Protein AF-A0A6L8GJ84-F1 (afdb_monomer)

Foldseek 3Di:
DPPPPVVVVVVVVCVVVPPPQPWDWDDDPLATAIEGQADEADDERRAEYHYEHQHAYYQAAHLHEYEYEHQAAAHCHAHNYEYDYEHQEHHANHAYLAEYAYEHQEYEHAHYNEEYEYEYQEYEDQYEHNYEYEYYYAEYEAQYEYNEEYEYEYNYYHDHPNAAYNAAYEYEYQDPPNDDDDCRNPNPVRYHYDYPPPPCPVPPDDDDDDDVCVVVVVVVVVVVVVVVVVVVVVVVPPPPVVVVVVVCPPDVDDVVPPVPPD

Radius of gyration: 28.25 Å; Cα contacts (8 Å, |Δi|>4): 572; chains: 1; bounding box: 79×52×87 Å

Sequence (262 aa):
MARPFLTLIACLVAMPAWAEDDSAHFDFGGDAFRAGLSVTHDAAGADDLFMAGDRVTGRADITGSAFFAGRKVTMAGAIGGDVYAVGEEVAIQGDVSGDASLLGRTVSVARVGGDLRAAASELQVNGNIGGNAIIAGRDVVFDAAVGGDVTLAARNVDWGEAASIAGRLIIHEEELGDLEVPERVASVDRVERREVEGREVERQQEPRRSRWRSSIGDFLFEVIVVTILAVLIAALMPTRLAKMQRQVLARPIHNLWLGFLS

Nearest PDB structures (foldseek):
  2n3d-assembly1_A  TM=4.758E-01  e=4.783E+00  Caulobacter vibrioides CB15

Structure (mmCIF, N/CA/C/O backbone):
data_AF-A0A6L8GJ84-F1
#
_entry.id   AF-A0A6L8GJ84-F1
#
loop_
_atom_site.group_PDB
_atom_site.id
_atom_site.type_symbol
_atom_site.label_atom_id
_atom_site.label_alt_id
_atom_site.label_comp_id
_atom_site.label_asym_id
_atom_site.label_entity_id
_atom_site.label_seq_id
_atom_site.pdbx_PDB_ins_code
_atom_site.Cartn_x
_atom_site.Cartn_y
_atom_site.Cartn_z
_atom_site.occupancy
_atom_site.B_iso_or_equiv
_atom_site.auth_seq_id
_atom_site.auth_comp_id
_atom_site.auth_asym_id
_atom_site.auth_atom_id
_atom_site.pdbx_PDB_model_num
ATOM 1 N N . MET A 1 1 ? 1.270 24.346 -62.942 1.00 48.56 1 MET A N 1
ATOM 2 C CA . MET A 1 1 ? 2.341 24.673 -61.972 1.00 48.56 1 MET A CA 1
ATOM 3 C C . MET A 1 1 ? 1.763 24.701 -60.558 1.00 48.56 1 MET A C 1
ATOM 5 O O . MET A 1 1 ? 1.452 25.766 -60.057 1.00 48.56 1 MET A O 1
ATOM 9 N N . ALA A 1 2 ? 1.557 23.541 -59.928 1.00 48.28 2 ALA A N 1
ATOM 10 C CA . ALA A 1 2 ? 0.995 23.458 -58.570 1.00 48.28 2 ALA A CA 1
ATOM 11 C C . ALA A 1 2 ? 1.435 22.155 -57.876 1.00 48.28 2 ALA A C 1
ATOM 13 O O . ALA A 1 2 ? 0.611 21.345 -57.468 1.00 48.28 2 ALA A O 1
ATOM 14 N N . ARG A 1 3 ? 2.747 21.882 -57.853 1.00 47.25 3 ARG A N 1
ATOM 15 C CA . ARG A 1 3 ? 3.300 20.610 -57.353 1.00 47.25 3 ARG A CA 1
ATOM 16 C C . ARG A 1 3 ? 4.490 20.659 -56.369 1.00 47.25 3 ARG A C 1
ATOM 18 O O . ARG A 1 3 ? 4.884 19.575 -55.966 1.00 47.25 3 ARG A O 1
ATOM 25 N N . PRO A 1 4 ? 5.023 21.809 -55.894 1.00 42.44 4 PRO A N 1
ATOM 26 C CA . PRO A 1 4 ? 6.006 21.774 -54.802 1.00 42.44 4 PRO A CA 1
ATOM 27 C C . PRO A 1 4 ? 5.436 22.099 -53.407 1.00 42.44 4 PRO A C 1
ATOM 29 O O . PRO A 1 4 ? 6.120 21.871 -52.418 1.00 42.44 4 PRO A O 1
ATOM 32 N N . PHE A 1 5 ? 4.200 22.605 -53.285 1.00 40.41 5 PHE A N 1
ATOM 33 C CA . PHE A 1 5 ? 3.669 23.051 -51.982 1.00 40.41 5 PHE A CA 1
ATOM 34 C C . PHE A 1 5 ? 3.025 21.925 -51.148 1.00 40.41 5 PHE A C 1
ATOM 36 O O . PHE A 1 5 ? 2.989 21.995 -49.924 1.00 40.41 5 PHE A O 1
ATOM 43 N N . LEU A 1 6 ? 2.567 20.850 -51.801 1.00 37.91 6 LEU A N 1
ATOM 44 C CA . LEU A 1 6 ? 1.914 19.710 -51.140 1.00 37.91 6 LEU A CA 1
ATOM 45 C C . LEU A 1 6 ? 2.909 18.738 -50.480 1.00 37.91 6 LEU A C 1
ATOM 47 O O . LEU A 1 6 ? 2.557 18.062 -49.520 1.00 37.91 6 LEU A O 1
ATOM 51 N N . THR A 1 7 ? 4.165 18.709 -50.929 1.00 43.91 7 THR A N 1
ATOM 52 C CA . THR A 1 7 ? 5.229 17.885 -50.332 1.00 43.91 7 THR A CA 1
ATOM 53 C C . THR A 1 7 ? 5.805 18.502 -49.055 1.00 43.91 7 THR A C 1
ATOM 55 O O . THR A 1 7 ? 6.196 17.769 -48.154 1.00 43.91 7 THR A O 1
ATOM 58 N N . LEU A 1 8 ? 5.799 19.835 -48.926 1.00 36.56 8 LEU A N 1
ATOM 59 C CA . LEU A 1 8 ? 6.288 20.511 -47.717 1.00 36.56 8 LEU A CA 1
ATOM 60 C C . LEU A 1 8 ? 5.317 20.349 -46.532 1.00 36.56 8 LEU A C 1
ATOM 62 O O . LEU A 1 8 ? 5.750 20.206 -45.394 1.00 36.56 8 LEU A O 1
ATOM 66 N N . ILE A 1 9 ? 4.008 20.298 -46.806 1.00 42.31 9 ILE A N 1
ATOM 67 C CA . ILE A 1 9 ? 2.973 20.051 -45.788 1.00 42.31 9 ILE A CA 1
ATOM 68 C C . ILE A 1 9 ? 2.959 18.572 -45.369 1.00 42.31 9 ILE A C 1
ATOM 70 O O . ILE A 1 9 ? 2.782 18.281 -44.191 1.00 42.31 9 ILE A O 1
ATOM 74 N N . ALA A 1 10 ? 3.245 17.635 -46.281 1.00 41.88 10 ALA A N 1
ATOM 75 C CA . ALA A 1 10 ? 3.388 16.219 -45.929 1.00 41.88 10 ALA A CA 1
ATOM 76 C C . ALA A 1 10 ? 4.588 15.954 -44.996 1.00 41.88 10 ALA A C 1
ATOM 78 O O . ALA A 1 10 ? 4.474 15.136 -44.089 1.00 41.88 10 ALA A O 1
ATOM 79 N N . CYS A 1 11 ? 5.699 16.688 -45.139 1.00 38.88 11 CYS A N 1
ATOM 80 C CA . CYS A 1 11 ? 6.811 16.603 -44.185 1.00 38.88 11 CYS A CA 1
ATOM 81 C C . CYS A 1 11 ? 6.504 17.289 -42.843 1.00 38.88 11 CYS A C 1
ATOM 83 O O . CYS A 1 11 ? 7.001 16.837 -41.818 1.00 38.88 11 CYS A O 1
ATOM 85 N N . LEU A 1 12 ? 5.661 18.330 -42.816 1.00 39.62 12 LEU A N 1
ATOM 86 C CA . LEU A 1 12 ? 5.276 19.006 -41.569 1.00 39.62 12 LEU A CA 1
ATOM 87 C C . LEU A 1 12 ? 4.232 18.222 -40.750 1.00 39.62 12 LEU A C 1
ATOM 89 O O . LEU A 1 12 ? 4.178 18.372 -39.534 1.00 39.62 12 LEU A O 1
ATOM 93 N N . VAL A 1 13 ? 3.432 17.365 -41.396 1.00 44.72 13 VAL A N 1
ATOM 94 C CA . VAL A 1 13 ? 2.473 16.461 -40.724 1.00 44.72 13 VAL A CA 1
ATOM 95 C C . VAL A 1 13 ? 3.081 15.082 -40.418 1.00 44.72 13 VAL A C 1
ATOM 97 O O . VAL A 1 13 ? 2.523 14.336 -39.623 1.00 44.72 13 VAL A O 1
ATOM 100 N N . ALA A 1 14 ? 4.255 14.751 -40.967 1.00 39.56 14 ALA A N 1
ATOM 101 C CA . ALA A 1 14 ? 4.983 13.522 -40.627 1.00 39.56 14 ALA A CA 1
ATOM 102 C C . ALA A 1 14 ? 5.926 13.665 -39.413 1.00 39.56 14 ALA A C 1
ATOM 104 O O . ALA A 1 14 ? 6.346 12.657 -38.856 1.00 39.56 14 ALA A O 1
ATOM 105 N N . MET A 1 15 ? 6.240 14.886 -38.964 1.00 40.69 15 MET A N 1
ATOM 106 C CA . MET A 1 15 ? 7.110 15.109 -37.797 1.00 40.69 15 MET A CA 1
ATOM 107 C C . MET A 1 15 ? 6.494 14.830 -36.409 1.00 40.69 15 MET A C 1
ATOM 109 O O . MET A 1 15 ? 7.270 14.519 -35.512 1.00 40.69 15 MET A O 1
ATOM 113 N N . PRO A 1 16 ? 5.163 14.829 -36.174 1.00 43.09 16 PRO A N 1
ATOM 114 C CA . PRO A 1 16 ? 4.617 14.348 -34.903 1.00 43.09 16 PRO A CA 1
ATOM 115 C C . PRO A 1 16 ? 4.581 12.815 -34.815 1.00 43.09 16 PRO A C 1
ATOM 117 O O . PRO A 1 16 ? 4.351 12.281 -33.738 1.00 43.09 16 PRO A O 1
ATOM 120 N N . ALA A 1 17 ? 4.801 12.091 -35.921 1.00 38.75 17 ALA A N 1
ATOM 121 C CA . ALA A 1 17 ? 4.849 10.628 -35.895 1.00 38.75 17 ALA A CA 1
ATOM 122 C C . ALA A 1 17 ? 6.161 10.091 -35.292 1.00 38.75 17 ALA A C 1
ATOM 124 O O . ALA A 1 17 ? 6.276 8.892 -35.062 1.00 38.75 17 ALA A O 1
ATOM 125 N N . TRP A 1 18 ? 7.147 10.973 -35.079 1.00 39.72 18 TRP A N 1
ATOM 126 C CA . TRP A 1 18 ? 8.437 10.708 -34.437 1.00 39.72 18 TRP A CA 1
ATOM 127 C C . TRP A 1 18 ? 8.611 11.638 -33.223 1.00 39.72 18 TRP A C 1
ATOM 129 O O . TRP A 1 18 ? 9.685 12.182 -32.984 1.00 39.72 18 TRP A O 1
ATOM 139 N N . ALA A 1 19 ? 7.545 11.857 -32.451 1.00 43.03 19 ALA A N 1
ATOM 140 C CA . ALA A 1 19 ? 7.733 12.086 -31.026 1.00 43.03 19 ALA A CA 1
ATOM 141 C C . ALA A 1 19 ? 8.115 10.723 -30.437 1.00 43.03 19 ALA A C 1
ATOM 143 O O . ALA A 1 19 ? 7.256 9.960 -30.003 1.00 43.03 19 ALA A O 1
ATOM 144 N N . GLU A 1 20 ? 9.392 10.367 -30.576 1.00 49.69 20 GLU A N 1
ATOM 145 C CA . GLU A 1 20 ? 10.007 9.304 -29.792 1.00 49.69 20 GLU A CA 1
ATOM 146 C C . GLU A 1 20 ? 9.696 9.651 -28.331 1.00 49.69 20 GLU A C 1
ATOM 148 O O . GLU A 1 20 ? 9.983 10.763 -27.884 1.00 49.69 20 GLU A O 1
ATOM 153 N N . ASP A 1 21 ? 8.944 8.778 -27.659 1.00 56.69 21 ASP A N 1
ATOM 154 C CA . ASP A 1 21 ? 8.666 8.875 -26.229 1.00 56.69 21 ASP A CA 1
ATOM 155 C C . ASP A 1 21 ? 10.034 9.042 -25.563 1.00 56.69 21 ASP A C 1
ATOM 157 O O . ASP A 1 21 ? 10.873 8.149 -25.665 1.00 56.69 21 ASP A O 1
ATOM 161 N N . ASP A 1 22 ? 10.319 10.226 -25.013 1.00 62.09 22 ASP A N 1
ATOM 162 C CA . ASP A 1 22 ? 11.636 10.592 -24.467 1.00 62.09 22 ASP A CA 1
ATOM 163 C C . ASP A 1 22 ? 11.806 9.907 -23.095 1.00 62.09 22 ASP A C 1
ATOM 165 O O . ASP A 1 22 ? 12.036 10.531 -22.057 1.00 62.09 22 ASP A O 1
ATOM 169 N N . SER A 1 23 ? 11.548 8.598 -23.068 1.00 73.25 23 SER A N 1
ATOM 170 C CA . SER A 1 23 ? 11.675 7.729 -21.922 1.00 73.25 23 SER A CA 1
ATOM 171 C C . SER A 1 23 ? 13.108 7.219 -21.864 1.00 73.25 23 SER A C 1
ATOM 173 O O . SER A 1 23 ? 13.568 6.434 -22.691 1.00 73.25 23 SER A O 1
ATOM 175 N N . ALA A 1 24 ? 13.843 7.673 -20.857 1.00 81.94 24 ALA A N 1
ATOM 176 C CA . ALA A 1 24 ? 15.138 7.130 -20.512 1.00 81.94 24 ALA A CA 1
ATOM 177 C C . ALA A 1 24 ? 14.960 5.718 -19.937 1.00 81.94 24 ALA A C 1
ATOM 179 O O . ALA A 1 24 ? 14.243 5.515 -18.952 1.00 81.94 24 ALA A O 1
ATOM 180 N N . HIS A 1 25 ? 15.646 4.753 -20.545 1.00 88.50 25 HIS A N 1
ATOM 181 C CA . HIS A 1 25 ? 15.745 3.376 -20.074 1.00 88.50 25 HIS A CA 1
ATOM 182 C C . HIS A 1 25 ? 17.205 3.072 -19.752 1.00 88.50 25 HIS A C 1
ATOM 184 O O . HIS A 1 25 ? 18.087 3.282 -20.585 1.00 88.50 25 HIS A O 1
ATOM 190 N N . PHE A 1 26 ? 17.459 2.570 -18.552 1.00 88.62 26 PHE A N 1
ATOM 191 C CA . PHE A 1 26 ? 18.782 2.133 -18.132 1.00 88.62 26 PHE A CA 1
ATOM 192 C C . PHE A 1 26 ? 18.622 0.884 -17.273 1.00 88.62 26 PHE A C 1
ATOM 194 O O . PHE A 1 26 ? 17.826 0.896 -16.344 1.00 88.62 26 PHE A O 1
ATOM 201 N N . ASP A 1 27 ? 19.345 -0.184 -17.596 1.00 91.94 27 ASP A N 1
ATOM 202 C CA . ASP A 1 27 ? 19.340 -1.423 -16.818 1.00 91.94 27 ASP A CA 1
ATOM 203 C C . ASP A 1 27 ? 20.760 -1.670 -16.300 1.00 91.94 27 ASP A C 1
ATOM 205 O O . ASP A 1 27 ? 21.731 -1.561 -17.058 1.00 91.94 27 ASP A O 1
ATOM 209 N N . PHE A 1 28 ? 20.898 -1.975 -15.011 1.00 89.12 28 PHE A N 1
ATOM 210 C CA . PHE A 1 28 ? 22.197 -2.202 -14.381 1.00 89.12 28 PHE A CA 1
ATOM 211 C C . PHE A 1 28 ? 22.077 -3.202 -13.239 1.00 89.12 28 PHE A C 1
ATOM 213 O O . PHE A 1 28 ? 21.255 -3.035 -12.353 1.00 89.12 28 PHE A O 1
ATOM 220 N N . GLY A 1 29 ? 22.923 -4.233 -13.248 1.00 91.12 29 GLY A N 1
ATOM 221 C CA . GLY A 1 29 ? 23.012 -5.173 -12.128 1.00 91.12 29 GLY A CA 1
ATOM 222 C C . GLY A 1 29 ? 21.798 -6.084 -11.912 1.00 91.12 29 GLY A C 1
ATOM 223 O O . GLY A 1 29 ? 21.797 -6.776 -10.908 1.00 91.12 29 GLY A O 1
ATOM 224 N N . GLY A 1 30 ? 20.830 -6.123 -12.836 1.00 92.12 30 GLY A N 1
ATOM 225 C CA . GLY A 1 30 ? 19.537 -6.804 -12.647 1.00 92.12 30 GLY A CA 1
ATOM 226 C C . GLY A 1 30 ? 18.379 -5.824 -12.443 1.00 92.12 30 GLY A C 1
ATOM 227 O O . GLY A 1 30 ? 17.227 -6.173 -12.684 1.00 92.12 30 GLY A O 1
ATOM 228 N N . ASP A 1 31 ? 18.693 -4.570 -12.121 1.00 94.81 31 ASP A N 1
ATOM 229 C CA . ASP A 1 31 ? 17.711 -3.530 -11.837 1.00 94.81 31 ASP A CA 1
ATOM 230 C C . ASP A 1 31 ? 17.327 -2.763 -13.101 1.00 94.81 31 ASP A C 1
ATOM 232 O O . ASP A 1 31 ? 18.157 -2.530 -13.991 1.00 94.81 31 ASP A O 1
ATOM 236 N N . ALA A 1 32 ? 16.077 -2.308 -13.151 1.00 93.88 32 ALA A N 1
ATOM 237 C CA . ALA A 1 32 ? 15.533 -1.545 -14.263 1.00 93.88 32 ALA A CA 1
ATOM 238 C C . ALA A 1 32 ? 15.131 -0.122 -13.846 1.00 93.88 32 ALA A C 1
ATOM 240 O O . ALA A 1 32 ? 14.252 0.096 -13.013 1.00 93.88 32 ALA A O 1
ATOM 241 N N . PHE A 1 33 ? 15.735 0.865 -14.510 1.00 95.44 33 PHE A N 1
ATOM 242 C CA . PHE A 1 33 ? 15.503 2.294 -14.310 1.00 95.44 33 PHE A CA 1
ATOM 243 C C . PHE A 1 33 ? 14.756 2.884 -15.505 1.00 95.44 33 PHE A C 1
ATOM 245 O O . PHE A 1 33 ? 15.161 2.722 -16.662 1.00 95.44 33 PHE A O 1
ATOM 252 N N . ARG A 1 34 ? 13.639 3.561 -15.248 1.00 93.50 34 ARG A N 1
ATOM 253 C CA . ARG A 1 34 ? 12.761 4.141 -16.268 1.00 93.50 34 ARG A CA 1
ATOM 254 C C . ARG A 1 34 ? 12.379 5.561 -15.865 1.00 93.50 34 ARG A C 1
ATOM 256 O O . ARG A 1 34 ? 11.853 5.767 -14.777 1.00 93.50 34 ARG A O 1
ATOM 263 N N . ALA A 1 35 ? 12.589 6.540 -16.734 1.00 93.00 35 ALA A N 1
ATOM 264 C CA . ALA A 1 35 ? 12.146 7.910 -16.485 1.00 93.00 35 ALA A CA 1
ATOM 265 C C . ALA A 1 35 ? 11.594 8.536 -17.762 1.00 93.00 35 ALA A C 1
ATOM 267 O O . ALA A 1 35 ? 12.217 8.404 -18.803 1.00 93.00 35 ALA A O 1
ATOM 268 N N . GLY A 1 36 ? 10.453 9.214 -17.711 1.00 88.38 36 GLY A N 1
ATOM 269 C CA . GLY A 1 36 ? 9.860 9.822 -18.906 1.00 88.38 36 GLY A CA 1
ATOM 270 C C . GLY A 1 36 ? 8.452 10.338 -18.659 1.00 88.38 36 GLY A C 1
ATOM 271 O O . GLY A 1 36 ? 7.981 10.356 -17.526 1.00 88.38 36 GLY A O 1
ATOM 272 N N . LEU A 1 37 ? 7.745 10.750 -19.712 1.00 91.12 37 LEU A N 1
ATOM 273 C CA . LEU A 1 37 ? 6.345 11.155 -19.562 1.00 91.12 37 LEU A CA 1
ATOM 274 C C . LEU A 1 37 ? 5.458 9.940 -19.253 1.00 91.12 37 LEU A C 1
ATOM 276 O O . LEU A 1 37 ? 4.663 9.971 -18.316 1.00 91.12 37 LEU A O 1
ATOM 280 N N . SER A 1 38 ? 5.617 8.853 -20.004 1.00 94.81 38 SER A N 1
ATOM 281 C CA . SER A 1 38 ? 4.917 7.594 -19.771 1.00 94.81 38 SER A CA 1
ATOM 282 C C . SER A 1 38 ? 5.928 6.457 -19.792 1.00 94.81 38 SER A C 1
ATOM 284 O O . SER A 1 38 ? 6.562 6.209 -20.804 1.00 94.81 38 SER A O 1
ATOM 286 N N . VAL A 1 39 ? 6.092 5.749 -18.679 1.00 94.88 39 VAL A N 1
ATOM 287 C CA . VAL A 1 39 ? 7.068 4.662 -18.557 1.00 94.88 39 VAL A CA 1
ATOM 288 C C . VAL A 1 39 ? 6.367 3.343 -18.287 1.00 94.88 39 VAL A C 1
ATOM 290 O O . VAL A 1 39 ? 5.487 3.248 -17.431 1.00 94.88 39 VAL A O 1
ATOM 293 N N . THR A 1 40 ? 6.764 2.315 -19.035 1.00 96.12 40 THR A N 1
ATOM 294 C CA . THR A 1 40 ? 6.201 0.967 -18.931 1.00 96.12 40 THR A CA 1
ATOM 295 C C . THR A 1 40 ? 7.309 -0.066 -18.730 1.00 96.12 40 THR A C 1
ATOM 297 O O . THR A 1 40 ? 8.366 0.031 -19.357 1.00 96.12 40 THR A O 1
ATOM 300 N N . HIS A 1 41 ? 7.065 -1.051 -17.866 1.00 95.75 41 HIS A N 1
ATOM 301 C CA . HIS A 1 41 ? 7.928 -2.210 -17.665 1.00 95.75 41 HIS A CA 1
ATOM 302 C C . HIS A 1 41 ? 7.127 -3.511 -17.824 1.00 95.75 41 HIS A C 1
ATOM 304 O O . HIS A 1 41 ? 6.309 -3.857 -16.972 1.00 95.75 41 HIS A O 1
ATOM 310 N N . ASP A 1 42 ? 7.382 -4.221 -18.925 1.00 95.12 42 ASP A N 1
ATOM 311 C CA . ASP A 1 42 ? 6.710 -5.478 -19.297 1.00 95.12 42 ASP A CA 1
ATOM 312 C C . ASP A 1 42 ? 7.671 -6.682 -19.347 1.00 95.12 42 ASP A C 1
ATOM 314 O O . ASP A 1 42 ? 7.247 -7.805 -19.618 1.00 95.12 42 ASP A O 1
ATOM 318 N N . ALA A 1 43 ? 8.972 -6.460 -19.145 1.00 90.06 43 ALA A N 1
ATOM 319 C CA . ALA A 1 43 ? 9.985 -7.505 -19.245 1.00 90.06 43 ALA A CA 1
ATOM 320 C C . ALA A 1 43 ? 10.098 -8.270 -17.922 1.00 90.06 43 ALA A C 1
ATOM 322 O O . ALA A 1 43 ? 10.187 -7.663 -16.869 1.00 90.06 43 ALA A O 1
ATOM 323 N N . ALA A 1 44 ? 10.124 -9.600 -17.966 1.00 89.69 44 ALA A N 1
ATOM 324 C CA . ALA A 1 44 ? 10.387 -10.393 -16.768 1.00 89.69 44 ALA A CA 1
ATOM 325 C C . ALA A 1 44 ? 11.875 -10.352 -16.379 1.00 89.69 44 ALA A C 1
ATOM 327 O O . ALA A 1 44 ? 12.741 -10.174 -17.239 1.00 89.69 44 ALA A O 1
ATOM 328 N N . GLY A 1 45 ? 12.160 -10.621 -15.102 1.00 87.25 45 GLY A N 1
ATOM 329 C CA . GLY A 1 45 ? 13.520 -10.845 -14.604 1.00 87.25 45 GLY A CA 1
ATOM 330 C C . GLY A 1 45 ? 14.256 -9.593 -14.135 1.00 87.25 45 GLY A C 1
ATOM 331 O O . GLY A 1 45 ? 15.476 -9.646 -14.014 1.00 87.25 45 GLY A O 1
ATOM 332 N N . ALA A 1 46 ? 13.541 -8.491 -13.896 1.00 93.50 46 ALA A N 1
ATOM 333 C CA . ALA A 1 46 ? 14.089 -7.387 -13.120 1.00 93.50 46 ALA A CA 1
ATOM 334 C C . ALA A 1 46 ? 14.132 -7.766 -11.633 1.00 93.50 46 ALA A C 1
ATOM 336 O O . ALA A 1 46 ? 13.156 -8.314 -11.108 1.00 93.50 46 ALA A O 1
ATOM 337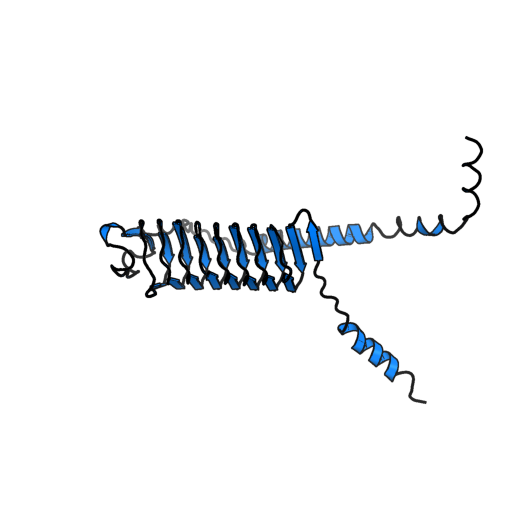 N N . ASP A 1 47 ? 15.250 -7.445 -10.985 1.00 95.94 47 ASP A N 1
ATOM 338 C CA . ASP A 1 47 ? 15.376 -7.495 -9.533 1.00 95.94 47 ASP A CA 1
ATOM 339 C C . ASP A 1 47 ? 14.627 -6.301 -8.937 1.00 95.94 47 ASP A C 1
ATOM 341 O O . ASP A 1 47 ? 13.476 -6.461 -8.527 1.00 95.94 47 ASP A O 1
ATOM 345 N N . ASP A 1 48 ? 15.201 -5.098 -8.991 1.00 97.06 48 ASP A N 1
ATOM 346 C CA . ASP A 1 48 ? 14.518 -3.883 -8.541 1.00 97.06 48 ASP A CA 1
ATOM 347 C C . ASP A 1 48 ? 13.967 -3.034 -9.705 1.00 97.06 48 ASP A C 1
ATOM 349 O O . ASP A 1 48 ? 14.535 -2.965 -10.803 1.00 97.06 48 ASP A O 1
ATOM 353 N N . LEU A 1 49 ? 12.861 -2.323 -9.455 1.00 96.88 49 LEU A N 1
ATOM 354 C CA . LEU A 1 49 ? 12.283 -1.344 -10.380 1.00 96.88 49 LEU A CA 1
ATOM 355 C C . LEU A 1 49 ? 12.343 0.072 -9.833 1.00 96.88 49 LEU A C 1
ATOM 357 O O . LEU A 1 49 ? 11.779 0.374 -8.789 1.00 96.88 49 LEU A O 1
ATOM 361 N N . PHE A 1 50 ? 12.900 0.980 -10.627 1.00 97.25 50 PHE A N 1
ATOM 362 C CA . PHE A 1 50 ? 12.901 2.413 -10.359 1.00 97.25 50 PHE A CA 1
ATOM 363 C C . PHE A 1 50 ? 12.219 3.121 -11.521 1.00 97.25 50 PHE A C 1
ATOM 365 O O . PHE A 1 50 ? 12.781 3.214 -12.613 1.00 97.25 50 PHE A O 1
ATOM 372 N N . MET A 1 51 ? 10.994 3.607 -11.322 1.00 95.81 51 MET A N 1
ATOM 373 C CA . MET A 1 51 ? 10.217 4.214 -12.404 1.00 95.81 51 MET A CA 1
ATOM 374 C C . MET A 1 51 ? 9.624 5.563 -12.000 1.00 95.81 51 MET A C 1
ATOM 376 O O . MET A 1 51 ? 8.904 5.666 -11.006 1.00 95.81 51 MET A O 1
ATOM 380 N N . ALA A 1 52 ? 9.886 6.594 -12.804 1.00 95.81 52 ALA A N 1
ATOM 381 C CA . ALA A 1 52 ? 9.370 7.939 -12.579 1.00 95.81 52 ALA A CA 1
ATOM 382 C C . ALA A 1 52 ? 8.747 8.552 -13.844 1.00 95.81 52 ALA A C 1
ATOM 384 O O . ALA A 1 52 ? 9.331 8.486 -14.925 1.00 95.81 52 ALA A O 1
ATOM 385 N N . GLY A 1 53 ? 7.577 9.182 -13.725 1.00 92.44 53 GLY A N 1
ATOM 386 C CA . GLY A 1 53 ? 6.939 9.855 -14.860 1.00 92.44 53 GLY A CA 1
ATOM 387 C C . GLY A 1 53 ? 5.554 10.429 -14.586 1.00 92.44 53 GLY A C 1
ATOM 388 O O . GLY A 1 53 ? 5.098 10.434 -13.452 1.00 92.44 53 GLY A O 1
ATOM 389 N N . ASP A 1 54 ? 4.838 10.906 -15.609 1.00 94.81 54 ASP A N 1
ATOM 390 C CA . ASP A 1 54 ? 3.409 11.239 -15.447 1.00 94.81 54 ASP A CA 1
ATOM 391 C C . ASP A 1 54 ? 2.583 9.958 -15.269 1.00 94.81 54 ASP A C 1
ATOM 393 O O . ASP A 1 54 ? 1.745 9.867 -14.370 1.00 94.81 54 ASP A O 1
ATOM 397 N N . ARG A 1 55 ? 2.870 8.938 -16.085 1.00 98.00 55 ARG A N 1
ATOM 398 C CA . ARG A 1 55 ? 2.267 7.606 -15.991 1.00 98.00 55 ARG A CA 1
ATOM 399 C C . ARG A 1 55 ? 3.344 6.543 -15.829 1.00 98.00 55 ARG A C 1
ATOM 401 O O . ARG A 1 55 ? 4.218 6.415 -16.677 1.00 98.00 55 ARG A O 1
ATOM 408 N N . VAL A 1 56 ? 3.232 5.756 -14.769 1.00 98.31 56 VAL A N 1
ATOM 409 C CA . VAL A 1 56 ? 4.122 4.643 -14.437 1.00 98.31 56 VAL A CA 1
ATOM 410 C C . VAL A 1 56 ? 3.313 3.353 -14.484 1.00 98.31 56 VAL A C 1
ATOM 412 O O . VAL A 1 56 ? 2.265 3.250 -13.847 1.00 98.31 56 VAL A O 1
ATOM 415 N N . THR A 1 57 ? 3.759 2.371 -15.265 1.00 98.50 57 THR A N 1
ATOM 416 C CA . THR A 1 57 ? 3.063 1.086 -15.409 1.00 98.50 57 THR A CA 1
ATOM 417 C C . THR A 1 57 ? 4.044 -0.082 -15.372 1.00 98.50 57 THR A C 1
ATOM 419 O O . THR A 1 57 ? 4.796 -0.284 -16.319 1.00 98.50 57 THR A O 1
ATOM 422 N N . GLY A 1 58 ? 4.013 -0.878 -14.306 1.00 97.94 58 GLY A N 1
ATOM 423 C CA . GLY A 1 58 ? 4.695 -2.172 -14.240 1.00 97.94 58 GLY A CA 1
ATOM 424 C C . GLY A 1 58 ? 3.699 -3.312 -14.446 1.00 97.94 58 GLY A C 1
ATOM 425 O O . GLY A 1 58 ? 2.628 -3.315 -13.837 1.00 97.94 58 GLY A O 1
ATOM 426 N N . ARG A 1 59 ? 4.011 -4.258 -15.336 1.00 98.06 59 ARG A N 1
ATOM 427 C CA . ARG A 1 59 ? 3.146 -5.414 -15.638 1.00 98.06 59 ARG A CA 1
ATOM 428 C C . ARG A 1 59 ? 3.781 -6.760 -15.332 1.00 98.06 59 ARG A C 1
ATOM 430 O O . ARG A 1 59 ? 3.047 -7.703 -15.068 1.00 98.06 59 ARG A O 1
ATOM 437 N N . ALA A 1 60 ? 5.103 -6.851 -15.413 1.00 97.88 60 ALA A N 1
ATOM 438 C CA . ALA A 1 60 ? 5.830 -8.071 -15.099 1.00 97.88 60 ALA A CA 1
ATOM 439 C C . ALA A 1 60 ? 6.096 -8.187 -13.596 1.00 97.88 60 ALA A C 1
ATOM 441 O O . ALA A 1 60 ? 6.231 -7.173 -12.907 1.00 97.88 60 ALA A O 1
ATOM 442 N N . ASP A 1 61 ? 6.185 -9.426 -13.119 1.00 98.31 61 ASP A N 1
ATOM 443 C CA . ASP A 1 61 ? 6.635 -9.726 -11.763 1.00 98.31 61 ASP A CA 1
ATOM 444 C C . ASP A 1 61 ? 8.118 -9.369 -11.604 1.00 98.31 61 ASP A C 1
ATOM 446 O O . ASP A 1 61 ? 8.910 -9.547 -12.539 1.00 98.31 61 ASP A O 1
ATOM 450 N N . ILE A 1 62 ? 8.487 -8.923 -10.404 1.00 98.25 62 ILE A N 1
ATOM 451 C CA . ILE A 1 62 ? 9.872 -8.628 -10.026 1.00 98.25 62 ILE A CA 1
ATOM 452 C C . ILE A 1 62 ? 10.278 -9.384 -8.768 1.00 98.25 62 ILE A C 1
ATOM 454 O O . ILE A 1 62 ? 9.455 -9.657 -7.892 1.00 98.25 62 ILE A O 1
ATOM 458 N N . THR A 1 63 ? 11.556 -9.734 -8.676 1.00 97.94 63 THR A N 1
ATOM 459 C CA . THR A 1 63 ? 12.116 -10.491 -7.545 1.00 97.94 63 THR A CA 1
ATOM 460 C C . THR A 1 63 ? 12.454 -9.603 -6.351 1.00 97.94 63 THR A C 1
ATOM 462 O O . THR A 1 63 ? 12.408 -10.081 -5.218 1.00 97.94 63 THR A O 1
ATOM 465 N N . GLY A 1 64 ? 12.767 -8.332 -6.591 1.00 97.75 64 GLY A N 1
ATOM 466 C CA . GLY A 1 64 ? 13.142 -7.342 -5.589 1.00 97.75 64 GLY A CA 1
ATOM 467 C C . GLY A 1 64 ? 12.064 -6.284 -5.352 1.00 97.75 64 GLY A C 1
ATOM 468 O O . GLY A 1 64 ? 10.867 -6.579 -5.317 1.00 97.75 64 GLY A O 1
ATOM 469 N N . SER A 1 65 ? 12.506 -5.053 -5.116 1.00 98.25 65 SER A N 1
ATOM 470 C CA . SER A 1 65 ? 11.699 -3.930 -4.637 1.00 98.25 65 SER A CA 1
ATOM 471 C C . SER A 1 65 ? 11.334 -2.945 -5.745 1.00 98.25 65 SER A C 1
ATOM 473 O O . SER A 1 65 ? 12.023 -2.804 -6.753 1.00 98.25 65 SER A O 1
ATOM 475 N N . ALA A 1 66 ? 10.248 -2.210 -5.538 1.00 97.50 66 ALA A N 1
ATOM 476 C CA . ALA A 1 66 ? 9.745 -1.229 -6.484 1.00 97.50 66 ALA A CA 1
ATOM 477 C C . ALA A 1 66 ? 9.706 0.185 -5.896 1.00 97.50 66 ALA A C 1
ATOM 479 O O . ALA A 1 66 ? 9.172 0.422 -4.813 1.00 97.50 66 ALA A O 1
ATOM 480 N N . PHE A 1 67 ? 10.198 1.148 -6.668 1.00 97.94 67 PHE A N 1
ATOM 481 C CA . PHE A 1 67 ? 10.238 2.567 -6.348 1.00 97.94 67 PHE A CA 1
ATOM 482 C C . PHE A 1 67 ? 9.550 3.347 -7.466 1.00 97.94 67 PHE A C 1
ATOM 484 O O . PHE A 1 67 ? 10.071 3.476 -8.578 1.00 97.94 67 PHE A O 1
ATOM 491 N N . PHE A 1 68 ? 8.367 3.878 -7.169 1.00 96.81 68 PHE A N 1
ATOM 492 C CA . PHE A 1 68 ? 7.507 4.535 -8.140 1.00 96.81 68 PHE A CA 1
ATOM 493 C C . PHE A 1 68 ? 7.178 5.970 -7.744 1.00 96.81 68 PHE A C 1
ATOM 495 O O . PHE A 1 68 ? 6.732 6.249 -6.631 1.00 96.81 68 PHE A O 1
ATOM 502 N N . ALA A 1 69 ? 7.328 6.885 -8.696 1.00 96.56 69 ALA A N 1
ATOM 503 C CA . ALA A 1 69 ? 6.890 8.264 -8.542 1.00 96.56 69 ALA A CA 1
ATOM 504 C C . ALA A 1 69 ? 6.175 8.735 -9.807 1.00 96.56 69 ALA A C 1
ATOM 506 O O . ALA A 1 69 ? 6.760 8.771 -10.888 1.00 96.56 69 ALA A O 1
ATOM 507 N N . GLY A 1 70 ? 4.914 9.137 -9.692 1.00 93.81 70 GLY A N 1
ATOM 508 C CA . GLY A 1 70 ? 4.233 9.726 -10.835 1.00 93.81 70 GLY A CA 1
ATOM 509 C C . GLY A 1 70 ? 2.822 10.186 -10.566 1.00 93.81 70 GLY A C 1
ATOM 510 O O . GLY A 1 70 ? 2.288 9.946 -9.496 1.00 93.81 70 GLY A O 1
ATOM 511 N N . ARG A 1 71 ? 2.177 10.848 -11.529 1.00 97.12 71 ARG A N 1
ATOM 512 C CA . ARG A 1 71 ? 0.774 11.252 -11.343 1.00 97.12 71 ARG A CA 1
ATOM 513 C C . ARG A 1 71 ? -0.129 10.024 -11.249 1.00 97.12 71 ARG A C 1
ATOM 515 O O . ARG A 1 71 ? -0.959 9.955 -10.350 1.00 97.12 71 ARG A O 1
ATOM 522 N N . LYS A 1 72 ? 0.059 9.047 -12.137 1.00 98.69 72 LYS A N 1
ATOM 523 C CA . LYS A 1 72 ? -0.634 7.754 -12.105 1.00 98.69 72 LYS A CA 1
ATOM 524 C C . LYS A 1 72 ? 0.373 6.611 -12.056 1.00 98.69 72 LYS A C 1
ATOM 526 O O . LYS A 1 72 ? 1.143 6.440 -12.998 1.00 98.69 72 LYS A O 1
ATOM 531 N N . VAL A 1 73 ? 0.325 5.814 -10.997 1.00 98.81 73 VAL A N 1
ATOM 532 C CA . VAL A 1 73 ? 1.158 4.628 -10.787 1.00 98.81 73 VAL A CA 1
ATOM 533 C C . VAL A 1 73 ? 0.275 3.386 -10.812 1.00 98.81 73 VAL A C 1
ATOM 535 O O . VAL A 1 73 ? -0.746 3.321 -10.128 1.00 98.81 73 VAL A O 1
ATOM 538 N N . THR A 1 74 ? 0.655 2.386 -11.600 1.00 98.81 74 THR A N 1
ATOM 539 C CA . THR A 1 74 ? -0.015 1.083 -11.628 1.00 98.81 74 THR A CA 1
ATOM 540 C C . THR A 1 74 ? 1.021 -0.031 -11.655 1.00 98.81 74 THR A C 1
ATOM 542 O O . THR A 1 74 ? 1.869 -0.052 -12.545 1.00 98.81 74 THR A O 1
ATOM 545 N N . MET A 1 75 ? 0.936 -0.960 -10.706 1.00 98.50 75 MET A N 1
ATOM 546 C CA . MET A 1 75 ? 1.758 -2.168 -10.667 1.00 98.50 75 MET A CA 1
ATOM 547 C C . MET A 1 75 ? 0.854 -3.399 -10.668 1.00 98.50 75 MET A C 1
ATOM 549 O O . MET A 1 75 ? 0.171 -3.662 -9.680 1.00 98.50 75 MET A O 1
ATOM 553 N N . ALA A 1 76 ? 0.819 -4.112 -11.793 1.00 98.50 76 ALA A N 1
ATOM 554 C CA . ALA A 1 76 ? 0.011 -5.317 -11.972 1.00 98.50 76 ALA A CA 1
ATOM 555 C C . ALA A 1 76 ? 0.764 -6.607 -11.617 1.00 98.50 76 ALA A C 1
ATOM 557 O O . ALA A 1 76 ? 0.136 -7.555 -11.154 1.00 98.50 76 ALA A O 1
ATOM 558 N N . GLY A 1 77 ? 2.082 -6.639 -11.828 1.00 98.31 77 GLY A N 1
ATOM 559 C CA . GLY A 1 77 ? 2.921 -7.779 -11.457 1.00 98.31 77 GLY A CA 1
ATOM 560 C C . GLY A 1 77 ? 3.166 -7.853 -9.950 1.00 98.31 77 GLY A C 1
ATOM 561 O O . GLY A 1 77 ? 3.071 -6.844 -9.245 1.00 98.31 77 GLY A O 1
ATOM 562 N N . ALA A 1 78 ? 3.491 -9.046 -9.465 1.00 98.38 78 ALA A N 1
ATOM 563 C CA . ALA A 1 78 ? 3.892 -9.270 -8.084 1.00 98.38 78 ALA A CA 1
ATOM 564 C C . ALA A 1 78 ? 5.263 -8.639 -7.784 1.00 98.38 78 ALA A C 1
ATOM 566 O O . ALA A 1 78 ? 6.134 -8.541 -8.652 1.00 98.38 78 ALA A O 1
ATOM 567 N N . ILE A 1 79 ? 5.448 -8.228 -6.531 1.00 98.75 79 ILE A N 1
ATOM 568 C CA . ILE A 1 79 ? 6.668 -7.606 -6.014 1.00 98.75 79 ILE A CA 1
ATOM 569 C C . ILE A 1 79 ? 7.256 -8.540 -4.953 1.00 98.75 79 ILE A C 1
ATOM 571 O O . ILE A 1 79 ? 6.622 -8.815 -3.930 1.00 98.75 79 ILE A O 1
ATOM 575 N N . GLY A 1 80 ? 8.457 -9.065 -5.201 1.00 98.56 80 GLY A N 1
ATOM 576 C CA . GLY A 1 80 ? 9.141 -9.987 -4.289 1.00 98.56 80 GLY A CA 1
ATOM 577 C C . GLY A 1 80 ? 9.730 -9.327 -3.036 1.00 98.56 80 GLY A C 1
ATOM 578 O O . GLY A 1 80 ? 9.916 -10.003 -2.025 1.00 98.56 80 GLY A O 1
ATOM 579 N N . GLY A 1 81 ? 9.985 -8.019 -3.083 1.00 98.50 81 GLY A N 1
ATOM 580 C CA . GLY A 1 81 ? 10.464 -7.196 -1.972 1.00 98.50 81 GLY A CA 1
ATOM 581 C C . GLY A 1 81 ? 9.436 -6.161 -1.516 1.00 98.50 81 GLY A C 1
ATOM 582 O O . GLY A 1 81 ? 8.245 -6.464 -1.391 1.00 98.50 81 GLY A O 1
ATOM 583 N N . ASP A 1 82 ? 9.913 -4.939 -1.278 1.00 98.56 82 ASP A N 1
ATOM 584 C CA . ASP A 1 82 ? 9.113 -3.824 -0.767 1.00 98.56 82 ASP A CA 1
ATOM 585 C C . ASP A 1 82 ? 8.608 -2.922 -1.903 1.00 98.56 82 ASP A C 1
ATOM 587 O O . ASP A 1 82 ? 9.190 -2.866 -2.989 1.00 98.56 82 ASP A O 1
ATOM 591 N N . VAL A 1 83 ? 7.546 -2.153 -1.655 1.00 98.69 83 VAL A N 1
ATOM 592 C CA . VAL A 1 83 ? 7.074 -1.114 -2.579 1.00 98.69 83 VAL A CA 1
ATOM 593 C C . VAL A 1 83 ? 7.025 0.257 -1.923 1.00 98.69 83 VAL A C 1
ATOM 595 O O . VAL A 1 83 ? 6.443 0.449 -0.856 1.00 98.69 83 VAL A O 1
ATOM 598 N N . TYR A 1 84 ? 7.578 1.242 -2.620 1.00 98.38 84 TYR A N 1
ATOM 599 C CA . TYR A 1 84 ? 7.488 2.657 -2.295 1.00 98.38 84 TYR A CA 1
ATOM 600 C C . TYR A 1 84 ? 6.841 3.368 -3.475 1.00 98.38 84 TYR A C 1
ATOM 602 O O . TYR A 1 84 ? 7.430 3.440 -4.553 1.00 98.38 84 TYR A O 1
ATOM 610 N N . ALA A 1 85 ? 5.630 3.890 -3.297 1.00 95.50 85 ALA A N 1
ATOM 611 C CA . ALA A 1 85 ? 4.911 4.544 -4.382 1.00 95.50 85 ALA A CA 1
ATOM 612 C C . ALA A 1 85 ? 4.271 5.856 -3.937 1.00 95.50 85 ALA A C 1
ATOM 614 O O . ALA A 1 85 ? 3.536 5.913 -2.950 1.00 95.50 85 ALA A O 1
ATO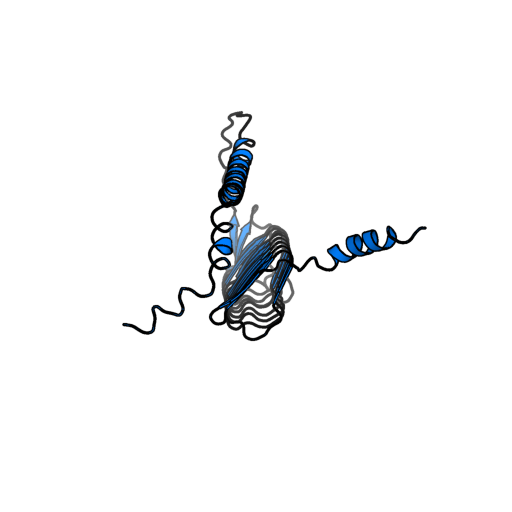M 615 N N . VAL A 1 86 ? 4.520 6.908 -4.713 1.00 96.81 86 VAL A N 1
ATOM 616 C CA . VAL A 1 86 ? 3.894 8.217 -4.530 1.00 96.81 86 VAL A CA 1
ATOM 617 C C . VAL A 1 86 ? 3.230 8.680 -5.820 1.00 96.81 86 VAL A C 1
ATOM 619 O O . VAL A 1 86 ? 3.833 8.628 -6.896 1.00 96.81 86 VAL A O 1
ATOM 622 N N . GLY A 1 87 ? 1.994 9.164 -5.713 1.00 95.44 87 GLY A N 1
ATOM 623 C CA . GLY A 1 87 ? 1.299 9.734 -6.857 1.00 95.44 87 GLY A CA 1
ATOM 624 C C . GLY A 1 87 ? -0.039 10.383 -6.568 1.00 95.44 87 GLY A C 1
ATOM 625 O O . GLY A 1 87 ? -0.472 10.471 -5.430 1.00 95.44 87 GLY A O 1
ATOM 626 N N . GLU A 1 88 ? -0.720 10.866 -7.604 1.00 97.69 88 GLU A N 1
ATOM 627 C CA . GLU A 1 88 ? -2.119 11.275 -7.453 1.00 97.69 88 GLU A CA 1
ATOM 628 C C . GLU A 1 88 ? -3.009 10.029 -7.344 1.00 97.69 88 GLU A C 1
ATOM 630 O O . GLU A 1 88 ? -3.841 9.931 -6.446 1.00 97.69 88 GLU A O 1
ATOM 635 N N . GLU A 1 89 ? -2.783 9.057 -8.223 1.00 98.81 89 GLU A N 1
ATOM 636 C CA . GLU A 1 89 ? -3.434 7.751 -8.230 1.00 98.81 89 GLU A CA 1
ATOM 637 C C . GLU A 1 89 ? -2.362 6.660 -8.134 1.00 98.81 89 GLU A C 1
ATOM 639 O O . GLU A 1 89 ? -1.479 6.590 -8.990 1.00 98.81 89 GLU A O 1
ATOM 644 N N . VAL A 1 90 ? -2.438 5.809 -7.112 1.00 98.88 90 VAL A N 1
ATOM 645 C CA . VAL A 1 90 ? -1.522 4.678 -6.917 1.00 98.88 90 VAL A CA 1
ATOM 646 C C . VAL A 1 90 ? -2.331 3.393 -6.815 1.00 98.88 90 VAL A C 1
ATOM 648 O O . VAL A 1 90 ? -3.113 3.223 -5.885 1.00 98.88 90 VAL A O 1
ATOM 651 N N . ALA A 1 91 ? -2.126 2.476 -7.756 1.00 98.81 91 ALA A N 1
ATOM 652 C CA . ALA A 1 91 ? -2.778 1.174 -7.773 1.00 98.81 91 ALA A CA 1
ATOM 653 C C . ALA A 1 91 ? -1.739 0.046 -7.772 1.00 98.81 91 ALA A C 1
ATOM 655 O O . ALA A 1 91 ? -1.132 -0.246 -8.803 1.00 98.81 91 ALA A O 1
ATOM 656 N N . ILE A 1 92 ? -1.548 -0.595 -6.621 1.00 98.75 92 ILE A N 1
ATOM 657 C CA . ILE A 1 92 ? -0.710 -1.790 -6.475 1.00 98.75 92 ILE A CA 1
ATOM 658 C C . ILE A 1 92 ? -1.639 -3.004 -6.486 1.00 98.75 92 ILE A C 1
ATOM 660 O O . ILE A 1 92 ? -2.300 -3.303 -5.495 1.00 98.75 92 ILE A O 1
ATOM 664 N N . GLN A 1 93 ? -1.766 -3.626 -7.656 1.00 98.56 93 GLN A N 1
ATOM 665 C CA . GLN A 1 93 ? -2.699 -4.724 -7.921 1.00 98.56 93 GLN A CA 1
ATOM 666 C C . GLN A 1 93 ? -2.050 -6.094 -7.716 1.00 98.56 93 GLN A C 1
ATOM 668 O O . GLN A 1 93 ? -2.748 -7.038 -7.358 1.00 98.56 93 GLN A O 1
ATOM 673 N N . GLY A 1 94 ? -0.744 -6.198 -7.965 1.00 98.25 94 GLY A N 1
ATOM 674 C CA . GLY A 1 94 ? 0.026 -7.398 -7.666 1.00 98.25 94 GLY A CA 1
ATOM 675 C C . GLY A 1 94 ? 0.328 -7.534 -6.175 1.00 98.25 94 GLY A C 1
ATOM 676 O O . GLY A 1 94 ? 0.354 -6.545 -5.437 1.00 98.25 94 GLY A O 1
ATOM 677 N N . ASP A 1 95 ? 0.568 -8.770 -5.746 1.00 98.56 95 ASP A N 1
ATOM 678 C CA . ASP A 1 95 ? 0.923 -9.080 -4.363 1.00 98.56 95 ASP A CA 1
ATOM 679 C C . ASP A 1 95 ? 2.312 -8.525 -4.024 1.00 98.56 95 ASP A C 1
ATOM 681 O O . ASP A 1 95 ? 3.270 -8.716 -4.775 1.00 98.56 95 ASP A O 1
ATOM 685 N N . VAL A 1 96 ? 2.427 -7.876 -2.867 1.00 98.81 96 VAL A N 1
ATOM 686 C CA . VAL A 1 96 ? 3.699 -7.412 -2.301 1.00 98.81 96 VAL A CA 1
ATOM 687 C C . VAL A 1 96 ? 4.141 -8.417 -1.250 1.00 98.81 96 VAL A C 1
ATOM 689 O O . VAL A 1 96 ? 3.410 -8.669 -0.295 1.00 98.81 96 VAL A O 1
ATOM 692 N N . SER A 1 97 ? 5.318 -9.015 -1.407 1.00 98.75 97 SER A N 1
ATOM 693 C CA . SER A 1 97 ? 5.822 -10.007 -0.447 1.00 98.75 97 SER A CA 1
ATOM 694 C C . SER A 1 97 ? 6.410 -9.359 0.810 1.00 98.75 97 SER A C 1
ATOM 696 O O . SER A 1 97 ? 6.289 -9.937 1.891 1.00 98.75 97 SER A O 1
ATOM 698 N N . GLY A 1 98 ? 7.015 -8.175 0.674 1.00 98.69 98 GLY A N 1
ATOM 699 C CA . GLY A 1 98 ? 7.543 -7.360 1.768 1.00 98.69 98 GLY A CA 1
ATOM 700 C C . GLY A 1 98 ? 6.577 -6.269 2.237 1.00 98.69 98 GLY A C 1
ATOM 701 O O . GLY A 1 98 ? 5.362 -6.483 2.314 1.00 98.69 98 GLY A O 1
ATOM 702 N N . ASP A 1 99 ? 7.132 -5.105 2.559 1.00 98.75 99 ASP A N 1
ATOM 703 C CA . ASP A 1 99 ? 6.428 -3.930 3.074 1.00 98.75 99 ASP A CA 1
ATOM 704 C C . ASP A 1 99 ? 5.886 -3.033 1.948 1.00 98.75 99 ASP A C 1
ATOM 706 O O . ASP A 1 99 ? 6.455 -2.934 0.860 1.00 98.75 99 ASP A O 1
ATOM 710 N N . ALA A 1 100 ? 4.813 -2.289 2.226 1.00 98.75 100 ALA A N 1
ATOM 711 C CA . ALA A 1 100 ? 4.255 -1.305 1.300 1.00 98.75 100 ALA A CA 1
ATOM 712 C C . ALA A 1 100 ? 4.171 0.089 1.932 1.00 98.75 100 ALA A C 1
ATOM 714 O O . ALA A 1 100 ? 3.526 0.279 2.959 1.00 98.75 100 ALA A O 1
ATOM 715 N N . SER A 1 101 ? 4.785 1.085 1.292 1.00 98.56 101 SER A N 1
ATOM 716 C CA . SER A 1 101 ? 4.721 2.504 1.658 1.00 98.56 101 SER A CA 1
ATOM 717 C C . SER A 1 101 ? 4.100 3.318 0.522 1.00 98.56 101 SER A C 1
ATOM 719 O O . SER A 1 101 ? 4.741 3.562 -0.501 1.00 98.56 101 SER A O 1
ATOM 721 N N . LEU A 1 102 ? 2.842 3.729 0.688 1.00 98.38 102 LEU A N 1
ATOM 722 C CA . LEU A 1 102 ? 2.004 4.271 -0.384 1.00 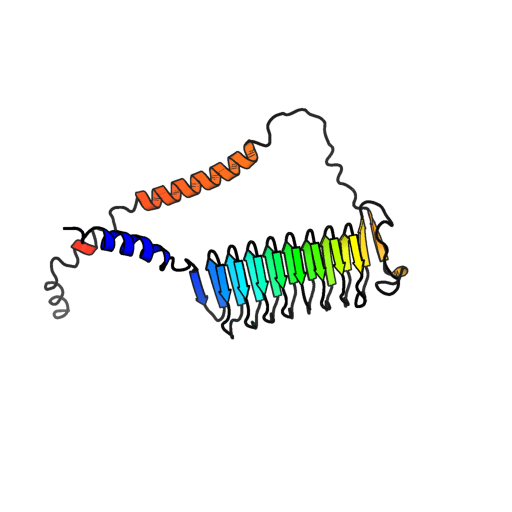98.38 102 LEU A CA 1
ATOM 723 C C . LEU A 1 102 ? 1.431 5.641 -0.015 1.00 98.38 102 LEU A C 1
ATOM 725 O O . LEU A 1 102 ? 0.823 5.810 1.041 1.00 98.38 102 LEU A O 1
ATOM 729 N N . LEU A 1 103 ? 1.581 6.619 -0.903 1.00 97.88 103 LEU A N 1
ATOM 730 C CA . LEU A 1 103 ? 1.083 7.978 -0.697 1.00 97.88 103 LEU A CA 1
ATOM 731 C C . LEU A 1 103 ? 0.348 8.475 -1.941 1.00 97.88 103 LEU A C 1
ATOM 733 O O . LEU A 1 103 ? 0.903 8.440 -3.041 1.00 97.88 103 LEU A O 1
ATOM 737 N N . GLY A 1 104 ? -0.866 9.006 -1.778 1.00 96.19 104 GLY A N 1
ATOM 738 C CA . GLY A 1 104 ? -1.523 9.686 -2.891 1.00 96.19 104 GLY A CA 1
ATOM 739 C C . GLY A 1 104 ? -2.875 10.322 -2.623 1.00 96.19 104 GLY A C 1
ATOM 740 O O . GLY A 1 104 ? -3.307 10.441 -1.485 1.00 96.19 104 GLY A O 1
ATOM 741 N N . ARG A 1 105 ? -3.564 10.785 -3.672 1.00 98.00 105 ARG A N 1
ATOM 742 C CA . ARG A 1 105 ? -4.957 11.252 -3.538 1.00 98.00 105 ARG A CA 1
ATOM 743 C C . ARG A 1 105 ? -5.889 10.048 -3.461 1.00 98.00 105 ARG A C 1
ATOM 745 O O . ARG A 1 105 ? -6.695 9.978 -2.538 1.00 98.00 105 ARG A O 1
ATOM 752 N N . THR A 1 106 ? -5.726 9.110 -4.388 1.00 98.75 106 THR A N 1
ATOM 753 C CA . THR A 1 106 ? -6.407 7.813 -4.399 1.00 98.75 106 THR A CA 1
ATOM 754 C C . THR A 1 106 ? -5.358 6.706 -4.374 1.00 98.75 106 THR A C 1
ATOM 756 O O . THR A 1 106 ? -4.466 6.681 -5.223 1.00 98.75 106 THR A O 1
ATOM 759 N N . VAL A 1 107 ? -5.456 5.794 -3.412 1.00 98.88 107 V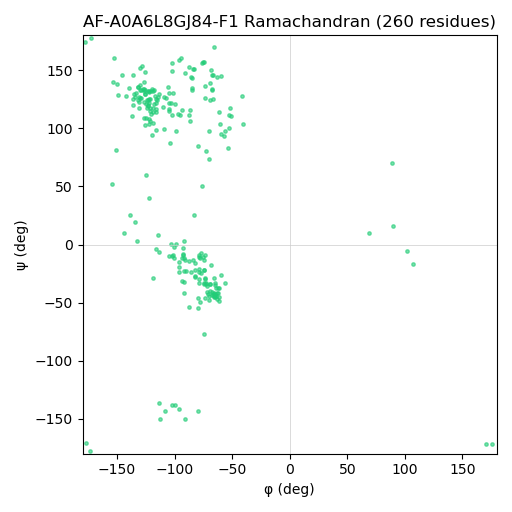AL A N 1
ATOM 760 C CA . VAL A 1 107 ? -4.552 4.646 -3.273 1.00 98.88 107 VAL A CA 1
ATOM 761 C C . VAL A 1 107 ? -5.380 3.367 -3.193 1.00 98.88 107 VAL A C 1
ATOM 763 O O . VAL A 1 107 ? -6.344 3.300 -2.437 1.00 98.88 107 VAL A O 1
ATOM 766 N N . SER A 1 108 ? -4.993 2.340 -3.944 1.00 98.81 108 SER A N 1
ATOM 767 C CA . SER A 1 108 ? -5.517 0.981 -3.803 1.00 98.81 108 SER A CA 1
ATOM 768 C C . SER A 1 108 ? -4.368 -0.013 -3.705 1.00 98.81 108 SER A C 1
ATOM 770 O O . SER A 1 108 ? -3.452 0.030 -4.532 1.00 98.81 108 SER A O 1
ATOM 772 N N . VAL A 1 109 ? -4.437 -0.919 -2.737 1.00 98.69 109 VAL A N 1
ATOM 773 C CA . VAL A 1 109 ? -3.416 -1.943 -2.506 1.00 98.69 109 VAL A CA 1
ATOM 774 C C . VAL A 1 109 ? -4.054 -3.322 -2.348 1.00 98.69 109 VAL A C 1
ATOM 776 O O . VAL A 1 109 ? -5.085 -3.470 -1.684 1.00 98.69 109 VAL A O 1
ATOM 779 N N . ALA A 1 110 ? -3.456 -4.315 -3.005 1.00 98.19 110 ALA A N 1
ATOM 780 C CA . ALA A 1 110 ? -3.780 -5.729 -2.868 1.00 98.19 110 ALA A CA 1
ATOM 781 C C . ALA A 1 110 ? -3.123 -6.322 -1.603 1.00 98.19 110 ALA A C 1
ATOM 783 O O . ALA A 1 110 ? -3.075 -5.673 -0.557 1.00 98.19 110 ALA A O 1
ATOM 784 N N . ARG A 1 111 ? -2.661 -7.575 -1.662 1.00 98.62 111 ARG A N 1
ATOM 785 C CA . ARG A 1 111 ? -2.018 -8.255 -0.531 1.00 98.62 111 ARG A CA 1
ATOM 786 C C . ARG A 1 111 ? -0.652 -7.635 -0.224 1.00 98.62 111 ARG A C 1
ATOM 788 O O . ARG A 1 111 ? 0.135 -7.388 -1.135 1.00 98.62 111 ARG A O 1
ATOM 795 N N . VAL A 1 112 ? -0.351 -7.485 1.066 1.00 98.88 112 VAL A N 1
ATOM 796 C CA . VAL A 1 112 ? 0.964 -7.075 1.583 1.00 98.88 112 VAL A CA 1
ATOM 797 C C . VAL A 1 112 ? 1.452 -8.125 2.578 1.00 98.88 112 VAL A C 1
ATOM 799 O O . VAL A 1 112 ? 0.776 -8.435 3.556 1.00 98.88 112 VAL A O 1
ATOM 802 N N . GLY A 1 113 ? 2.606 -8.733 2.322 1.00 98.75 113 GLY A N 1
ATOM 803 C CA . GLY A 1 113 ? 3.167 -9.788 3.164 1.00 98.75 113 GLY A CA 1
ATOM 804 C C . GLY A 1 113 ? 3.755 -9.265 4.474 1.00 98.75 113 GLY A C 1
ATOM 805 O O . GLY A 1 113 ? 3.655 -9.955 5.488 1.00 98.75 113 GLY A O 1
ATOM 806 N N . GLY A 1 114 ? 4.314 -8.054 4.458 1.00 98.69 114 GLY A N 1
ATOM 807 C CA . GLY A 1 114 ? 4.872 -7.347 5.609 1.00 98.69 114 GLY A CA 1
ATOM 808 C C . GLY A 1 114 ? 3.947 -6.259 6.159 1.00 98.69 114 GLY A C 1
ATOM 809 O O . GLY A 1 114 ? 2.735 -6.461 6.289 1.00 98.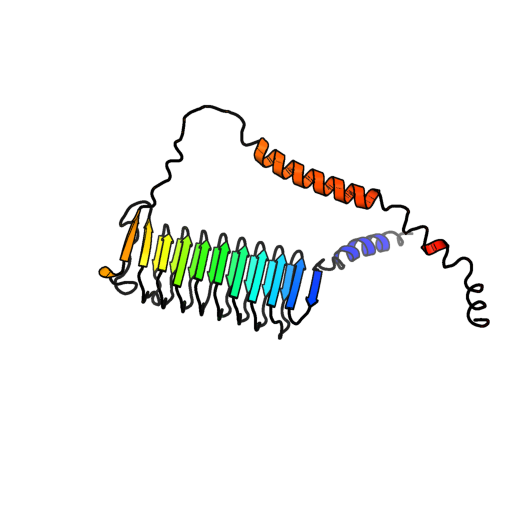69 114 GLY A O 1
ATOM 810 N N . ASP A 1 115 ? 4.531 -5.112 6.504 1.00 98.81 115 ASP A N 1
ATOM 811 C CA . ASP A 1 115 ? 3.830 -3.953 7.051 1.00 98.81 115 ASP A CA 1
ATOM 812 C C . ASP A 1 115 ? 3.265 -3.038 5.947 1.00 98.81 115 ASP A C 1
ATOM 814 O O . ASP A 1 115 ? 3.905 -2.778 4.925 1.00 98.81 115 ASP A O 1
ATOM 818 N N . LEU A 1 116 ? 2.091 -2.451 6.194 1.00 98.81 116 LEU A N 1
ATOM 819 C CA . LEU A 1 116 ? 1.496 -1.415 5.346 1.00 98.81 116 LEU A CA 1
ATOM 820 C C . LEU A 1 116 ? 1.626 -0.031 5.991 1.00 98.81 116 LEU A C 1
ATOM 822 O O . LEU A 1 116 ? 1.220 0.191 7.128 1.00 98.81 116 LEU A O 1
ATOM 826 N N . ARG A 1 117 ? 2.117 0.944 5.231 1.00 98.75 117 ARG A N 1
ATOM 827 C CA . ARG A 1 117 ? 2.133 2.371 5.566 1.00 98.75 117 ARG A CA 1
ATOM 828 C C . ARG A 1 117 ? 1.459 3.119 4.424 1.00 98.75 117 ARG A C 1
ATOM 830 O O . ARG A 1 117 ? 2.055 3.291 3.367 1.00 98.75 117 ARG A O 1
ATOM 837 N N . ALA A 1 118 ? 0.213 3.543 4.604 1.00 97.44 118 ALA A N 1
ATOM 838 C CA . ALA A 1 118 ? -0.561 4.174 3.539 1.00 97.44 118 ALA A CA 1
ATOM 839 C C . ALA A 1 118 ? -1.191 5.492 3.989 1.00 97.44 118 ALA A C 1
ATOM 841 O O . ALA A 1 118 ? -1.823 5.550 5.043 1.00 97.44 118 ALA A O 1
ATOM 842 N N . ALA A 1 119 ? -1.066 6.538 3.169 1.00 97.31 119 ALA A N 1
ATOM 843 C CA . ALA A 1 119 ? -1.825 7.769 3.363 1.00 97.31 119 ALA A CA 1
ATOM 844 C C . ALA A 1 119 ? -2.495 8.243 2.070 1.00 97.31 119 ALA A C 1
ATOM 846 O O . ALA A 1 119 ? -1.817 8.459 1.061 1.00 97.31 119 ALA A O 1
ATOM 847 N N . ALA A 1 120 ? -3.819 8.430 2.106 1.00 96.81 120 ALA A N 1
ATOM 848 C CA . ALA A 1 120 ? -4.565 8.924 0.953 1.00 96.81 120 ALA A CA 1
ATOM 849 C C . ALA A 1 120 ? -5.851 9.675 1.298 1.00 96.81 120 ALA A C 1
ATOM 851 O O . ALA A 1 120 ? -6.409 9.505 2.370 1.00 96.81 120 ALA A O 1
ATOM 852 N N . SER A 1 121 ? -6.374 10.493 0.378 1.00 97.06 121 SER A N 1
ATOM 853 C CA . SER A 1 121 ? -7.737 11.025 0.563 1.00 97.06 121 SER A CA 1
ATOM 854 C C . SER A 1 121 ? -8.771 9.906 0.454 1.00 97.06 121 SER A C 1
ATOM 856 O O . SER A 1 121 ? -9.668 9.829 1.283 1.00 97.06 121 SER A O 1
ATOM 858 N N . GLU A 1 122 ? -8.603 9.033 -0.535 1.00 98.62 122 GLU A N 1
ATOM 859 C CA . GLU A 1 122 ? -9.394 7.824 -0.752 1.00 98.62 122 GLU A CA 1
ATOM 860 C C . GLU A 1 122 ? -8.448 6.622 -0.735 1.00 98.62 122 GLU A C 1
ATOM 862 O O . GLU A 1 122 ? -7.547 6.533 -1.573 1.00 98.62 122 GLU A O 1
ATOM 867 N N . LEU A 1 123 ? -8.625 5.712 0.219 1.00 98.69 123 LEU A N 1
ATOM 868 C CA . LEU A 1 123 ? -7.794 4.519 0.359 1.00 98.69 123 LEU A CA 1
ATOM 869 C C . LEU A 1 123 ? -8.647 3.257 0.250 1.00 98.69 123 LEU A C 1
ATOM 871 O O . LEU A 1 123 ? -9.661 3.143 0.926 1.00 98.69 123 LEU A O 1
ATOM 875 N N . GLN A 1 124 ? -8.203 2.296 -0.554 1.00 98.75 124 GLN A N 1
ATOM 876 C CA . GLN A 1 124 ? -8.781 0.957 -0.635 1.00 98.75 124 GLN A CA 1
ATOM 877 C C . GLN A 1 124 ? -7.726 -0.079 -0.248 1.00 98.75 124 GLN A C 1
ATOM 879 O O . GLN A 1 124 ? -6.693 -0.207 -0.911 1.00 98.75 124 GLN A O 1
ATOM 884 N N . VAL A 1 125 ? -7.988 -0.816 0.825 1.00 98.50 125 VAL A N 1
ATOM 885 C CA . VAL A 1 125 ? -7.155 -1.925 1.293 1.00 98.50 125 VAL A CA 1
ATOM 886 C C . VAL A 1 125 ? -7.927 -3.213 1.034 1.00 98.50 125 VAL A C 1
ATOM 888 O O . VAL A 1 125 ? -8.828 -3.547 1.796 1.00 98.50 125 VAL A O 1
ATOM 891 N N . ASN A 1 126 ? -7.598 -3.901 -0.063 1.00 95.69 126 ASN A N 1
ATOM 892 C CA . ASN A 1 126 ? -8.393 -5.021 -0.590 1.00 95.69 126 ASN A CA 1
ATOM 893 C C . ASN A 1 126 ? -7.766 -6.399 -0.321 1.00 95.69 126 ASN A C 1
ATOM 895 O O . ASN A 1 126 ? -8.360 -7.426 -0.638 1.00 95.69 126 ASN A O 1
ATOM 899 N N . GLY A 1 127 ? -6.523 -6.439 0.163 1.00 94.69 127 GLY A N 1
ATOM 900 C CA . GLY A 1 127 ? -5.791 -7.678 0.397 1.00 94.69 127 GLY A CA 1
ATOM 901 C C . GLY A 1 127 ? -5.213 -7.749 1.800 1.00 94.69 127 GLY A C 1
ATOM 902 O O . GLY A 1 127 ? -4.928 -6.735 2.431 1.00 94.69 127 GLY A O 1
ATOM 903 N N . ASN A 1 128 ? -5.034 -8.978 2.284 1.00 98.25 128 ASN A N 1
ATOM 904 C CA . ASN A 1 128 ? -4.536 -9.226 3.633 1.00 98.25 128 ASN A CA 1
ATOM 905 C C . ASN A 1 128 ? -3.146 -8.619 3.846 1.00 98.25 128 ASN A C 1
ATOM 907 O O . ASN A 1 128 ? -2.298 -8.664 2.952 1.00 98.25 128 ASN A O 1
ATOM 911 N N . ILE A 1 129 ? -2.924 -8.136 5.066 1.00 98.81 129 ILE A N 1
ATOM 912 C CA . ILE A 1 129 ? -1.672 -7.557 5.544 1.00 98.81 129 ILE A CA 1
ATOM 913 C C . ILE A 1 129 ? -1.073 -8.533 6.556 1.00 98.81 129 ILE A C 1
ATOM 915 O O . ILE A 1 129 ? -1.697 -8.850 7.571 1.00 98.81 129 ILE A O 1
ATOM 919 N N . GLY A 1 130 ? 0.116 -9.059 6.271 1.00 98.62 130 GLY A N 1
ATOM 920 C CA . GLY A 1 130 ? 0.763 -10.043 7.141 1.00 98.62 130 GLY A CA 1
ATOM 921 C C . GLY A 1 130 ? 1.296 -9.444 8.445 1.00 98.62 130 GLY A C 1
ATOM 922 O O . GLY A 1 130 ? 1.216 -10.100 9.484 1.00 98.62 130 GLY A O 1
ATOM 923 N N . GLY A 1 131 ? 1.802 -8.209 8.392 1.00 98.56 131 GLY A N 1
ATOM 924 C CA . GLY A 1 131 ? 2.346 -7.465 9.526 1.00 98.56 131 GLY A CA 1
ATOM 925 C C . GLY A 1 131 ? 1.370 -6.446 10.116 1.00 98.56 131 GLY A C 1
ATOM 926 O O . GLY A 1 131 ? 0.180 -6.718 10.293 1.00 98.56 131 GLY A O 1
ATOM 927 N N . ASN A 1 132 ? 1.897 -5.271 10.450 1.00 98.69 132 ASN A N 1
ATOM 928 C CA . ASN A 1 132 ? 1.160 -4.149 11.026 1.00 98.69 132 ASN A CA 1
ATOM 929 C C . ASN A 1 132 ? 0.708 -3.164 9.941 1.00 98.69 132 ASN A C 1
ATOM 931 O O . ASN A 1 132 ? 1.287 -3.108 8.857 1.00 98.69 132 ASN A O 1
ATOM 935 N N . ALA A 1 133 ? -0.284 -2.329 10.243 1.00 98.56 133 ALA A N 1
ATOM 936 C CA . ALA A 1 133 ? -0.731 -1.277 9.335 1.00 98.56 133 ALA A CA 1
ATOM 937 C C . ALA A 1 133 ? -0.754 0.101 10.008 1.00 98.56 133 ALA A C 1
ATOM 939 O O . ALA A 1 133 ? -1.293 0.270 11.098 1.00 98.56 133 ALA A O 1
ATOM 940 N N . ILE A 1 134 ? -0.215 1.110 9.329 1.00 98.50 134 ILE A N 1
ATOM 941 C CA . ILE A 1 134 ? -0.399 2.525 9.651 1.00 98.50 134 ILE A CA 1
ATOM 942 C C . ILE A 1 134 ? -1.136 3.155 8.478 1.00 98.50 134 ILE A C 1
ATOM 944 O O . ILE A 1 134 ? -0.606 3.230 7.368 1.00 98.50 134 ILE A O 1
ATOM 948 N N . ILE A 1 135 ? -2.363 3.597 8.728 1.00 97.94 135 ILE A N 1
ATOM 949 C CA . ILE A 1 135 ? -3.266 4.100 7.701 1.00 97.94 135 ILE A CA 1
ATOM 950 C C . ILE A 1 135 ? -3.756 5.488 8.085 1.00 97.94 135 ILE A C 1
ATOM 952 O O . ILE A 1 135 ? -4.270 5.699 9.183 1.00 97.94 135 ILE A O 1
ATOM 956 N N . ALA A 1 136 ? -3.633 6.423 7.149 1.00 96.19 136 ALA A N 1
ATOM 957 C CA . ALA A 1 136 ? -4.209 7.751 7.263 1.00 96.19 136 ALA A CA 1
ATOM 958 C C . ALA A 1 136 ? -5.071 8.070 6.039 1.00 96.19 136 ALA A C 1
ATOM 960 O O . ALA A 1 136 ? -4.627 7.919 4.901 1.00 96.19 136 ALA A O 1
ATOM 961 N N . GLY A 1 137 ? -6.285 8.569 6.239 1.00 94.12 137 GLY A N 1
ATOM 962 C CA . GLY A 1 137 ? -7.057 9.063 5.111 1.00 94.12 137 GLY A CA 1
ATOM 963 C C . GLY A 1 137 ? -8.348 9.771 5.444 1.00 94.12 137 GLY A C 1
ATOM 964 O O . GLY A 1 137 ? -8.718 9.919 6.600 1.00 94.12 137 GLY A O 1
ATOM 965 N N . ARG A 1 138 ? -9.039 10.273 4.424 1.00 95.00 138 ARG A N 1
ATOM 966 C CA . ARG A 1 138 ? -10.376 10.838 4.634 1.00 95.00 138 ARG A CA 1
ATOM 967 C C . ARG A 1 138 ? -11.414 9.729 4.532 1.00 95.00 138 ARG A C 1
ATOM 969 O O . ARG A 1 138 ? -12.165 9.537 5.476 1.00 95.00 138 ARG A O 1
ATOM 976 N N . ASP A 1 139 ? -11.399 8.987 3.435 1.00 98.00 139 ASP A N 1
ATOM 977 C CA . ASP A 1 139 ? -12.336 7.906 3.152 1.00 98.00 139 ASP A CA 1
ATOM 978 C C . ASP A 1 139 ? -11.543 6.612 2.946 1.00 98.00 139 ASP A C 1
ATOM 980 O O . ASP A 1 139 ? -10.734 6.513 2.020 1.00 98.00 139 ASP A O 1
ATOM 984 N N . VAL A 1 140 ? -11.731 5.636 3.833 1.00 98.56 140 VAL A N 1
ATOM 985 C CA . VAL A 1 140 ? -11.006 4.360 3.805 1.00 98.56 140 VAL A CA 1
ATOM 986 C C . VAL A 1 140 ? -11.995 3.220 3.601 1.00 98.56 140 VAL A C 1
ATOM 988 O O . VAL A 1 140 ? -12.873 3.012 4.425 1.00 98.56 140 VAL A O 1
ATOM 991 N N . VAL A 1 141 ? -11.829 2.449 2.532 1.00 98.69 141 VAL A N 1
ATOM 992 C CA . VAL A 1 141 ? -12.454 1.132 2.382 1.00 98.69 141 VAL A CA 1
ATOM 993 C C . VAL A 1 141 ? -11.450 0.101 2.873 1.00 98.69 141 VAL A C 1
ATOM 995 O O . VAL A 1 141 ? -10.355 -0.029 2.319 1.00 98.69 141 VAL A O 1
ATOM 998 N N . PHE A 1 142 ? -11.807 -0.600 3.940 1.00 98.44 142 PHE A N 1
ATOM 999 C CA . PHE A 1 142 ? -10.943 -1.555 4.614 1.00 98.44 142 PHE A CA 1
ATOM 1000 C C . PHE A 1 142 ? -11.554 -2.946 4.496 1.00 98.44 142 PHE A C 1
ATOM 1002 O O . PHE A 1 142 ? -12.440 -3.293 5.270 1.00 98.44 142 PHE A O 1
ATOM 1009 N N . ASP A 1 143 ? -11.085 -3.748 3.545 1.00 98.00 143 ASP A N 1
ATOM 1010 C CA . ASP A 1 143 ? -11.562 -5.110 3.286 1.00 98.00 143 ASP A CA 1
ATOM 1011 C C . ASP A 1 143 ? -10.396 -6.107 3.339 1.00 98.00 143 ASP A C 1
ATOM 1013 O O . ASP A 1 143 ? -10.049 -6.768 2.363 1.00 98.00 143 ASP A O 1
ATOM 1017 N N . ALA A 1 144 ? -9.726 -6.168 4.492 1.00 98.12 144 ALA A N 1
ATOM 1018 C CA . ALA A 1 144 ? -8.515 -6.962 4.670 1.00 98.12 144 ALA A CA 1
ATOM 1019 C C . ALA A 1 144 ? -8.391 -7.559 6.075 1.00 98.12 144 ALA A C 1
ATOM 1021 O O . ALA A 1 144 ? -8.740 -6.926 7.073 1.00 98.12 144 ALA A O 1
ATOM 1022 N N . ALA A 1 145 ? -7.808 -8.755 6.164 1.00 98.50 145 ALA A N 1
ATOM 1023 C CA . ALA A 1 145 ? -7.325 -9.288 7.434 1.00 98.50 145 ALA A CA 1
ATOM 1024 C C . ALA A 1 145 ? -5.908 -8.768 7.730 1.00 98.50 145 ALA A C 1
ATOM 1026 O O . ALA A 1 145 ? -5.042 -8.820 6.853 1.00 98.50 145 ALA A O 1
ATOM 1027 N N . VAL A 1 146 ? -5.658 -8.320 8.962 1.00 98.75 146 VAL A N 1
ATOM 1028 C CA . VAL A 1 146 ? -4.349 -7.849 9.439 1.00 98.75 146 VAL A CA 1
ATOM 1029 C C . VAL A 1 146 ? -3.820 -8.766 10.533 1.00 98.75 146 VAL A C 1
ATOM 1031 O O . VAL A 1 146 ? -4.492 -8.992 11.542 1.00 98.75 146 VAL A O 1
ATOM 1034 N N . GLY A 1 147 ? -2.609 -9.291 10.334 1.00 98.56 147 GLY A N 1
ATOM 1035 C CA . GLY A 1 147 ? -1.947 -10.191 11.282 1.00 98.56 147 GLY A CA 1
ATOM 1036 C C . GLY A 1 147 ? -1.424 -9.501 12.547 1.00 98.56 147 GLY A C 1
ATOM 1037 O O . GLY A 1 147 ? -1.358 -10.137 13.599 1.00 98.56 147 GLY A O 1
ATOM 1038 N N . GLY A 1 148 ? -1.074 -8.217 12.456 1.00 98.25 148 GLY A N 1
ATOM 1039 C CA . GLY A 1 148 ? -0.545 -7.409 13.553 1.00 98.25 148 GLY A CA 1
ATOM 1040 C C . GLY A 1 148 ? -1.475 -6.288 14.021 1.00 98.25 148 GLY A C 1
ATOM 1041 O O . GLY A 1 148 ? -2.704 -6.394 13.969 1.00 98.25 148 GLY A O 1
ATOM 1042 N N . ASP A 1 149 ? -0.855 -5.216 14.508 1.00 98.69 149 ASP A N 1
ATOM 1043 C CA . ASP A 1 149 ? -1.521 -4.020 15.018 1.00 98.69 149 ASP A CA 1
ATOM 1044 C C . ASP A 1 149 ? -1.895 -3.057 13.881 1.00 98.69 149 ASP A C 1
ATOM 1046 O O . ASP A 1 149 ? -1.211 -2.966 12.860 1.00 98.69 149 ASP A O 1
ATOM 1050 N N . VAL A 1 150 ? -2.962 -2.283 14.078 1.00 98.75 150 VAL A N 1
ATOM 1051 C CA . VAL A 1 150 ? -3.408 -1.238 13.151 1.00 98.75 150 VAL A CA 1
ATOM 1052 C C . VAL A 1 150 ? -3.454 0.100 13.873 1.00 98.75 150 VAL A C 1
ATOM 1054 O O . VAL A 1 150 ? -4.138 0.242 14.881 1.00 98.75 150 VAL A O 1
ATOM 1057 N N . THR A 1 151 ? -2.765 1.104 13.337 1.00 98.44 151 THR A N 1
ATOM 1058 C CA . THR A 1 151 ? -2.955 2.513 13.696 1.00 98.44 151 THR A CA 1
ATOM 1059 C C . THR A 1 151 ? -3.709 3.207 12.572 1.00 98.44 151 THR A C 1
ATOM 1061 O O . THR A 1 151 ? -3.246 3.220 11.432 1.00 98.44 151 THR A O 1
ATOM 1064 N N . LEU A 1 152 ? -4.866 3.782 12.889 1.00 97.38 152 LEU A N 1
ATOM 1065 C CA . LEU A 1 152 ? -5.809 4.326 11.922 1.00 97.38 152 LEU A CA 1
ATOM 1066 C C . LEU A 1 152 ? -6.155 5.774 12.258 1.00 97.38 152 LEU A C 1
ATOM 1068 O O . LEU A 1 152 ? -6.660 6.058 13.338 1.00 97.38 152 LEU A O 1
ATOM 1072 N N . ALA A 1 153 ? -5.918 6.679 11.315 1.00 96.12 153 ALA A N 1
ATOM 1073 C CA . ALA A 1 153 ? -6.395 8.056 11.357 1.00 96.12 153 ALA A CA 1
ATOM 1074 C C . ALA A 1 153 ? -7.300 8.288 10.144 1.00 96.12 153 ALA A C 1
ATOM 1076 O O . ALA A 1 153 ? -6.809 8.558 9.047 1.00 96.12 153 ALA A O 1
ATOM 1077 N N . ALA A 1 154 ? -8.611 8.128 10.315 1.00 95.06 154 ALA A N 1
ATOM 1078 C CA . ALA A 1 154 ? -9.566 8.230 9.220 1.00 95.06 154 ALA A CA 1
ATOM 1079 C C . ALA A 1 154 ? -10.804 9.034 9.606 1.00 95.06 154 ALA A C 1
ATOM 1081 O O . ALA A 1 154 ? -11.247 8.960 10.747 1.00 95.06 154 ALA A O 1
ATOM 1082 N N . ARG A 1 155 ? -11.375 9.782 8.651 1.00 92.19 155 ARG A N 1
ATOM 1083 C CA . ARG A 1 155 ? -12.666 10.458 8.865 1.00 92.19 155 ARG A CA 1
ATOM 1084 C C . ARG A 1 155 ? -13.832 9.488 8.693 1.00 92.19 155 ARG A C 1
ATOM 1086 O O . ARG A 1 155 ? -14.741 9.486 9.506 1.00 92.19 155 ARG A O 1
ATOM 1093 N N . ASN A 1 156 ? -13.795 8.684 7.636 1.00 95.88 156 ASN A N 1
ATOM 1094 C CA . ASN A 1 156 ? -14.793 7.670 7.331 1.00 95.88 156 ASN A CA 1
ATOM 1095 C C . ASN A 1 156 ? -14.089 6.344 7.050 1.00 95.88 156 ASN A C 1
ATOM 1097 O O . ASN A 1 156 ? -13.090 6.317 6.322 1.00 95.88 156 ASN A O 1
ATOM 1101 N N . VAL A 1 157 ? -14.633 5.251 7.584 1.00 97.88 157 VAL A N 1
ATOM 1102 C CA . VAL A 1 157 ? -14.161 3.896 7.289 1.00 97.88 157 VAL A CA 1
ATOM 1103 C C . VAL A 1 157 ? -15.347 3.020 6.927 1.00 97.88 157 VAL A C 1
ATOM 1105 O O . VAL A 1 157 ? -16.285 2.882 7.708 1.00 97.88 157 VAL A O 1
ATOM 1108 N N . ASP A 1 158 ? -15.287 2.432 5.741 1.00 98.19 158 ASP A N 1
ATOM 1109 C CA . ASP A 1 158 ? -16.166 1.354 5.318 1.00 98.19 158 ASP A CA 1
ATOM 1110 C C . ASP A 1 158 ? -15.458 0.021 5.578 1.00 98.19 158 ASP A C 1
ATOM 1112 O O . ASP A 1 158 ? -14.429 -0.288 4.971 1.00 98.19 158 ASP A O 1
ATOM 1116 N N . TRP A 1 159 ? -15.979 -0.745 6.532 1.00 98.00 159 TRP A N 1
ATOM 1117 C CA . TRP A 1 159 ? -15.421 -2.035 6.913 1.00 98.00 159 TRP A CA 1
ATOM 1118 C C . TRP A 1 159 ? -16.003 -3.135 6.022 1.00 98.00 159 TRP A C 1
ATOM 1120 O O . TRP A 1 159 ? -17.130 -3.582 6.239 1.00 98.00 159 TRP A O 1
ATOM 1130 N N . GLY A 1 160 ? -15.206 -3.651 5.090 1.00 97.19 160 GLY A N 1
ATOM 1131 C CA . GLY A 1 160 ? -15.561 -4.792 4.248 1.00 97.19 160 GLY A CA 1
ATOM 1132 C C . GLY A 1 160 ? -15.726 -6.098 5.032 1.00 97.19 160 GLY A C 1
ATOM 1133 O O . GLY A 1 160 ? -15.422 -6.173 6.229 1.00 97.19 160 GLY A O 1
ATOM 1134 N N . GLU A 1 161 ? -16.240 -7.141 4.378 1.00 96.25 161 GLU A N 1
ATOM 1135 C CA . GLU A 1 161 ? -16.540 -8.435 5.010 1.00 96.25 161 GLU A CA 1
ATOM 1136 C C . GLU A 1 161 ? -15.281 -9.159 5.507 1.00 96.25 161 GLU A C 1
ATOM 1138 O O . GLU A 1 161 ? -15.332 -9.820 6.546 1.00 96.25 161 GLU A O 1
ATOM 1143 N N . ALA A 1 162 ? -14.146 -8.997 4.818 1.00 96.50 162 ALA A N 1
ATOM 1144 C CA . ALA A 1 162 ? -12.873 -9.606 5.197 1.00 96.50 162 ALA A CA 1
ATOM 1145 C C . ALA A 1 162 ? -12.155 -8.852 6.331 1.00 96.50 162 ALA A C 1
ATOM 1147 O O . ALA A 1 162 ? -11.160 -9.352 6.870 1.00 96.50 162 ALA A O 1
ATOM 1148 N N . ALA A 1 163 ? -12.650 -7.668 6.716 1.00 98.19 163 ALA A N 1
ATOM 1149 C CA . ALA A 1 163 ? -12.006 -6.827 7.716 1.00 98.19 163 ALA A CA 1
ATOM 1150 C C . ALA A 1 163 ? -11.915 -7.524 9.081 1.00 98.19 163 ALA A C 1
ATOM 1152 O O . ALA A 1 163 ? -12.928 -7.785 9.738 1.00 98.19 163 ALA A O 1
ATOM 1153 N N . SER A 1 164 ? -10.682 -7.805 9.500 1.00 98.38 164 SER A N 1
ATOM 1154 C CA . SER A 1 164 ? -10.348 -8.396 10.797 1.00 98.38 164 SER A CA 1
ATOM 1155 C C . SER A 1 164 ? -8.939 -7.992 11.212 1.00 98.38 164 SER A C 1
ATOM 1157 O O . SER A 1 164 ? -8.027 -7.940 10.394 1.00 98.38 164 SER A O 1
ATOM 1159 N N . ILE A 1 165 ? -8.750 -7.691 12.491 1.00 98.56 165 ILE A N 1
ATOM 1160 C CA . ILE A 1 165 ? -7.468 -7.265 13.052 1.00 98.56 165 ILE A CA 1
ATOM 1161 C C . ILE A 1 165 ? -7.120 -8.240 14.169 1.00 98.56 165 ILE A C 1
ATOM 1163 O O . ILE A 1 165 ? -7.881 -8.395 15.129 1.00 98.56 165 ILE A O 1
ATOM 1167 N N . ALA A 1 166 ? -5.985 -8.928 14.048 1.00 98.00 166 ALA A N 1
ATOM 1168 C CA . ALA A 1 166 ? -5.513 -9.884 15.050 1.00 98.00 166 ALA A CA 1
ATOM 1169 C C . ALA A 1 166 ? -4.777 -9.208 16.223 1.00 98.00 166 ALA A C 1
ATOM 1171 O O . ALA A 1 166 ? -4.826 -9.718 17.343 1.00 98.00 166 ALA A O 1
ATOM 1172 N N . GLY A 1 167 ? -4.161 -8.045 15.997 1.00 97.88 167 GLY A N 1
ATOM 1173 C CA . GLY A 1 167 ? -3.511 -7.233 17.028 1.00 97.88 167 GLY A CA 1
ATOM 1174 C C . GLY A 1 167 ? -4.424 -6.187 17.673 1.00 97.88 167 GLY A C 1
ATOM 1175 O O . GLY A 1 167 ? -5.635 -6.379 17.815 1.00 97.88 167 GLY A O 1
ATOM 1176 N N . ARG A 1 168 ? -3.830 -5.075 18.103 1.00 98.31 168 ARG A N 1
ATOM 1177 C CA . ARG A 1 168 ? -4.515 -3.893 18.640 1.00 98.31 168 ARG A CA 1
ATOM 1178 C C . ARG A 1 168 ? -4.958 -2.965 17.512 1.00 98.31 168 ARG A C 1
ATOM 1180 O O . ARG A 1 168 ? -4.214 -2.759 16.559 1.00 98.31 168 ARG A O 1
ATOM 1187 N N . LEU A 1 169 ? -6.124 -2.341 17.662 1.00 98.31 169 LEU A N 1
ATOM 1188 C CA . LEU A 1 169 ? -6.565 -1.232 16.819 1.00 98.31 169 LEU A CA 1
ATOM 1189 C C . LEU A 1 169 ? -6.432 0.081 17.599 1.00 98.31 169 LEU A C 1
ATOM 1191 O O . LEU A 1 169 ? -7.113 0.274 18.600 1.00 98.31 169 LEU A O 1
ATOM 1195 N N . ILE A 1 170 ? -5.559 0.976 17.146 1.00 97.56 170 ILE A N 1
ATOM 1196 C CA . ILE A 1 170 ? -5.365 2.320 17.695 1.00 97.56 170 ILE A CA 1
ATOM 1197 C C . ILE A 1 170 ? -6.007 3.320 16.734 1.00 97.56 170 ILE A C 1
ATOM 1199 O O . ILE A 1 170 ? -5.567 3.444 15.592 1.00 97.56 170 ILE A O 1
ATOM 1203 N N . ILE A 1 171 ? -7.028 4.041 17.185 1.00 96.50 171 ILE A N 1
ATOM 1204 C CA . ILE A 1 171 ? -7.776 5.005 16.372 1.00 96.50 171 ILE A CA 1
ATOM 1205 C C . ILE A 1 171 ? -7.414 6.412 16.820 1.00 96.50 171 ILE A C 1
ATOM 1207 O O . ILE A 1 171 ? -7.518 6.738 18.000 1.00 96.50 171 ILE A O 1
ATOM 1211 N N . HIS A 1 172 ? -7.000 7.231 15.863 1.00 93.94 172 HIS A N 1
ATOM 1212 C CA . HIS A 1 172 ? -6.804 8.661 16.019 1.00 93.94 172 HIS A CA 1
ATOM 1213 C C . HIS A 1 172 ? -7.991 9.392 15.392 1.00 93.94 172 HIS A C 1
ATOM 1215 O O . HIS A 1 172 ? -8.154 9.368 14.172 1.00 93.94 172 HIS A O 1
ATOM 1221 N N . GLU A 1 173 ? -8.807 10.033 16.222 1.00 90.56 173 GLU A N 1
ATOM 1222 C CA . GLU A 1 173 ? -10.049 10.702 15.816 1.00 90.56 173 GLU A CA 1
ATOM 1223 C C . GLU A 1 173 ? -10.124 12.134 16.371 1.00 90.56 173 GLU A C 1
ATOM 1225 O O . GLU A 1 173 ? -9.481 12.446 17.374 1.00 90.56 173 GLU A O 1
ATOM 1230 N N . GLU A 1 174 ? -10.838 13.026 15.672 1.00 83.62 174 GLU A N 1
ATOM 1231 C CA . GLU A 1 174 ? -11.044 14.417 16.120 1.00 83.62 174 GLU A CA 1
ATOM 1232 C C . GLU A 1 174 ? -11.992 14.466 17.324 1.00 83.62 174 GLU A C 1
ATOM 1234 O O . GLU A 1 174 ? -11.711 15.168 18.289 1.00 83.62 174 GLU A O 1
ATOM 1239 N N . GLU A 1 175 ? -13.076 13.688 17.288 1.00 84.75 175 GLU A N 1
ATOM 1240 C CA . GLU A 1 175 ? -14.005 13.498 18.399 1.00 84.75 175 GLU A CA 1
ATOM 1241 C C . GLU A 1 175 ? -14.078 12.004 18.745 1.00 84.75 175 GLU A C 1
ATOM 1243 O O . GLU A 1 175 ? -14.191 11.136 17.875 1.00 84.75 175 GLU A O 1
ATOM 1248 N N . LEU A 1 176 ? -13.940 11.686 20.036 1.00 83.19 176 LEU A N 1
ATOM 1249 C CA . LEU A 1 176 ? -13.906 10.301 20.497 1.00 83.19 176 LEU A CA 1
ATOM 1250 C C . LEU A 1 176 ? -15.263 9.621 20.285 1.00 83.19 176 LEU A C 1
ATOM 1252 O O . LEU A 1 176 ? -16.270 10.053 20.841 1.00 83.19 176 LEU A O 1
ATOM 1256 N N . GLY A 1 177 ? -15.267 8.491 19.579 1.00 81.00 177 GLY A N 1
ATOM 1257 C CA . GLY A 1 177 ? -16.476 7.704 19.325 1.00 81.00 177 GLY A CA 1
ATOM 1258 C C . GLY A 1 177 ? -17.084 7.870 17.933 1.00 81.00 177 GLY A C 1
ATOM 1259 O O . GLY A 1 177 ? -18.002 7.115 17.622 1.00 81.00 177 GLY A O 1
ATOM 1260 N N . ASP A 1 178 ? -16.565 8.772 17.095 1.00 85.44 178 ASP A N 1
ATOM 1261 C CA . ASP A 1 178 ? -17.100 9.034 15.749 1.00 85.44 178 ASP A CA 1
ATOM 1262 C C . ASP A 1 178 ? -17.026 7.810 14.835 1.00 85.44 178 ASP A C 1
ATOM 1264 O O . ASP A 1 178 ? -17.928 7.554 14.034 1.00 85.44 178 ASP A O 1
ATOM 1268 N N . LEU A 1 179 ? -15.947 7.031 14.956 1.00 90.62 179 LEU A N 1
ATOM 1269 C CA . LEU A 1 179 ? -15.771 5.846 14.135 1.00 90.62 179 LEU A CA 1
ATOM 1270 C C . LEU A 1 179 ? -16.439 4.615 14.761 1.00 90.62 179 LEU A C 1
ATOM 1272 O O . LEU A 1 179 ? -16.001 4.115 15.804 1.00 90.62 179 LEU A O 1
ATOM 1276 N N . GLU A 1 180 ? -17.450 4.067 14.087 1.00 92.19 180 GLU A N 1
ATOM 1277 C CA . GLU A 1 180 ? -18.033 2.771 14.437 1.00 92.19 180 GLU A CA 1
ATOM 1278 C C . GLU A 1 180 ? -17.089 1.627 14.030 1.00 92.19 180 GLU A C 1
ATOM 1280 O O . GLU A 1 180 ? -16.664 1.518 12.878 1.00 92.19 180 GLU A O 1
ATOM 1285 N N . VAL A 1 181 ? -16.759 0.749 14.983 1.00 95.75 181 VAL A N 1
ATOM 1286 C CA . VAL A 1 181 ? -15.922 -0.437 14.749 1.00 95.75 181 VAL A CA 1
ATOM 1287 C C . VAL A 1 181 ? -16.733 -1.689 15.073 1.00 95.75 181 VAL A C 1
ATOM 1289 O O . VAL A 1 181 ? -17.072 -1.904 16.239 1.00 95.75 181 VAL A O 1
ATOM 1292 N N . PRO A 1 182 ? -17.047 -2.533 14.076 1.00 95.69 182 PRO A N 1
ATOM 1293 C CA . PRO A 1 182 ? -17.741 -3.792 14.313 1.00 95.69 182 PRO A CA 1
ATOM 1294 C C . PRO A 1 182 ? -16.912 -4.757 15.173 1.00 95.69 182 PRO A C 1
ATOM 1296 O O . PRO A 1 182 ? -15.708 -4.899 14.967 1.00 95.69 182 PRO A O 1
ATOM 1299 N N . GLU A 1 183 ? -17.564 -5.525 16.049 1.00 93.94 183 GLU A N 1
ATOM 1300 C CA . GLU A 1 183 ? -16.894 -6.502 16.931 1.00 93.94 183 GLU A CA 1
ATOM 1301 C C . GLU A 1 183 ? -16.126 -7.595 16.159 1.00 93.94 183 GLU A C 1
ATOM 1303 O O . GLU A 1 183 ? -15.125 -8.121 16.644 1.00 93.94 183 GLU A O 1
ATOM 1308 N N . ARG A 1 184 ? -16.543 -7.892 14.918 1.00 95.00 184 ARG A N 1
ATOM 1309 C CA . ARG A 1 184 ? -15.818 -8.796 14.003 1.00 95.00 184 ARG A CA 1
ATOM 1310 C C . ARG A 1 184 ? -14.450 -8.257 13.567 1.00 95.00 184 ARG A C 1
ATOM 1312 O O . ARG A 1 184 ? -13.574 -9.050 13.242 1.00 95.00 184 ARG A O 1
ATOM 1319 N N . VAL A 1 185 ? -14.289 -6.932 13.518 1.00 96.88 185 VAL A N 1
ATOM 1320 C CA . VAL A 1 185 ? -13.056 -6.275 13.066 1.00 96.88 185 VAL A CA 1
ATOM 1321 C C . VAL A 1 185 ? -12.043 -6.302 14.199 1.00 96.88 185 VAL A C 1
ATOM 1323 O O . VAL A 1 185 ? -10.936 -6.807 14.032 1.00 96.88 185 VAL A O 1
ATOM 1326 N N . ALA A 1 186 ? -12.436 -5.797 15.365 1.00 96.00 186 ALA A N 1
ATOM 1327 C CA . ALA A 1 186 ? -11.642 -5.838 16.579 1.00 96.00 186 ALA A CA 1
ATOM 1328 C C . ALA A 1 186 ? -12.572 -5.882 17.796 1.00 96.00 186 ALA A C 1
ATOM 1330 O O . ALA A 1 186 ? -13.573 -5.170 17.863 1.00 96.00 186 ALA A O 1
ATOM 1331 N N . SER A 1 187 ? -12.217 -6.715 18.772 1.00 92.94 187 SER A N 1
ATOM 1332 C CA . SER A 1 187 ? -12.917 -6.796 20.055 1.00 92.94 187 SER A CA 1
ATOM 1333 C C . SER A 1 187 ? -12.718 -5.495 20.836 1.00 92.94 187 SER A C 1
ATOM 1335 O O . SER A 1 187 ? -11.649 -4.890 20.753 1.00 92.94 187 SER A O 1
ATOM 1337 N N . VAL A 1 188 ? -13.725 -5.063 21.601 1.00 89.62 188 VAL A N 1
ATOM 1338 C CA . VAL A 1 188 ? -13.731 -3.755 22.290 1.00 89.62 188 VAL A CA 1
ATOM 1339 C C . VAL A 1 188 ? -12.517 -3.565 23.212 1.00 89.62 188 VAL A C 1
ATOM 1341 O O . VAL A 1 188 ? -11.996 -2.462 23.324 1.00 89.62 188 VAL A O 1
ATOM 1344 N N . ASP A 1 189 ? -12.016 -4.639 23.823 1.00 93.44 189 ASP A N 1
ATOM 1345 C CA . ASP A 1 189 ? -10.823 -4.651 24.680 1.00 93.44 189 ASP A CA 1
ATOM 1346 C C . ASP A 1 189 ? -9.504 -4.387 23.930 1.00 93.44 189 ASP A C 1
ATOM 1348 O O . ASP A 1 189 ? -8.503 -4.026 24.551 1.00 93.44 189 ASP A O 1
ATOM 1352 N N . ARG A 1 190 ? -9.498 -4.533 22.601 1.00 95.75 190 ARG A N 1
ATOM 1353 C CA . ARG A 1 190 ? -8.337 -4.294 21.729 1.00 95.75 190 ARG A CA 1
ATOM 1354 C C . ARG A 1 190 ? -8.415 -2.973 20.965 1.00 95.75 190 ARG A C 1
ATOM 1356 O O . ARG A 1 190 ? -7.492 -2.679 20.205 1.00 95.75 190 ARG A O 1
ATOM 1363 N N . VAL A 1 191 ? -9.478 -2.189 21.156 1.00 96.75 191 VAL A N 1
ATOM 1364 C CA . VAL A 1 191 ? -9.645 -0.876 20.522 1.00 96.75 191 VAL A CA 1
ATOM 1365 C C . VAL A 1 191 ? -9.199 0.223 21.486 1.00 96.75 191 VAL A C 1
ATOM 1367 O O . VAL A 1 191 ? -9.835 0.483 22.503 1.00 96.75 191 VAL A O 1
ATOM 1370 N N . GLU A 1 192 ? -8.100 0.889 21.149 1.00 96.00 192 GLU A N 1
ATOM 1371 C CA . GLU A 1 192 ? -7.585 2.061 21.851 1.00 96.00 192 GLU A CA 1
ATOM 1372 C C . GLU A 1 192 ? -7.929 3.317 21.045 1.00 96.00 192 GLU A C 1
ATOM 1374 O O . GLU A 1 192 ? -7.542 3.439 19.886 1.00 96.00 192 GLU A O 1
ATOM 1379 N N . ARG A 1 193 ? -8.649 4.267 21.644 1.00 94.31 193 ARG A N 1
ATOM 1380 C CA . ARG A 1 193 ? -9.009 5.534 20.993 1.00 94.31 193 ARG A CA 1
ATOM 1381 C C . ARG A 1 193 ? -8.165 6.666 21.556 1.00 94.31 193 ARG A C 1
ATOM 1383 O O . ARG A 1 193 ? -7.973 6.756 22.769 1.00 94.31 193 ARG A O 1
ATOM 1390 N N . ARG A 1 194 ? -7.649 7.514 20.674 1.00 92.12 194 ARG A N 1
ATOM 1391 C CA . ARG A 1 194 ? -6.831 8.678 21.001 1.00 92.12 194 ARG A CA 1
ATOM 1392 C C . ARG A 1 194 ? -7.398 9.885 20.279 1.00 92.12 194 ARG A C 1
ATOM 1394 O O . ARG A 1 194 ? -7.531 9.876 19.058 1.00 92.12 194 ARG A O 1
ATOM 1401 N N . GLU A 1 195 ? -7.683 10.928 21.039 1.00 85.69 195 GLU A N 1
ATOM 1402 C CA . GLU A 1 195 ? -8.049 12.213 20.465 1.00 85.69 195 GLU A CA 1
ATOM 1403 C C . GLU A 1 195 ? -6.821 12.791 19.758 1.00 85.69 195 GLU A C 1
ATOM 1405 O O . GLU A 1 195 ? -5.699 12.767 20.284 1.00 85.69 195 GLU A O 1
ATOM 1410 N N . VAL A 1 196 ? -7.008 13.275 18.535 1.00 76.81 196 VAL A N 1
ATOM 1411 C CA . VAL A 1 196 ? -5.991 14.092 17.889 1.00 76.81 196 VAL A CA 1
ATOM 1412 C C . VAL A 1 196 ? -5.994 15.411 18.641 1.00 76.81 196 VAL A C 1
ATOM 1414 O O . VAL A 1 196 ? -6.824 16.270 18.362 1.00 76.81 196 VAL A O 1
ATOM 1417 N N . GLU A 1 197 ? -5.066 15.572 19.594 1.00 63.75 197 GLU A N 1
ATOM 1418 C CA . GLU A 1 197 ? -4.750 16.883 20.155 1.00 63.75 197 GLU A CA 1
ATOM 1419 C C . GLU A 1 197 ? -4.447 17.783 18.963 1.00 63.75 197 GLU A C 1
ATOM 1421 O O . GLU A 1 197 ? -3.373 17.710 18.349 1.00 63.75 197 GLU A O 1
ATOM 1426 N N . GLY A 1 198 ? -5.433 18.595 18.579 1.00 54.78 198 GLY A N 1
ATOM 1427 C CA . GLY A 1 198 ? -5.214 19.670 17.650 1.00 54.78 198 GLY A CA 1
ATOM 1428 C C . GLY A 1 198 ? -4.052 20.423 18.252 1.00 54.78 198 GLY A C 1
ATOM 1429 O O . GLY A 1 198 ? -4.184 20.999 19.330 1.00 54.78 198 GLY A O 1
ATOM 1430 N N . ARG A 1 199 ? -2.884 20.384 17.603 1.00 43.94 199 ARG A N 1
ATOM 1431 C CA . ARG A 1 199 ? -1.901 21.421 17.854 1.00 43.94 199 ARG A CA 1
ATOM 1432 C C . ARG A 1 199 ? -2.661 22.690 17.533 1.00 43.94 199 ARG A C 1
ATOM 1434 O O . ARG A 1 199 ? -2.790 23.067 16.368 1.00 43.94 199 ARG A O 1
ATOM 1441 N N . GLU A 1 200 ? -3.179 23.327 18.573 1.00 41.06 200 GLU A N 1
ATOM 1442 C CA . GLU A 1 200 ? -3.322 24.753 18.650 1.00 41.06 200 GLU A CA 1
ATOM 1443 C C . GLU A 1 200 ? -1.910 25.252 18.363 1.00 41.06 200 GLU A C 1
ATOM 1445 O O . GLU A 1 200 ? -1.082 25.464 19.244 1.00 41.06 200 GLU A O 1
ATOM 1450 N N . VAL A 1 201 ? -1.578 25.342 17.072 1.00 43.50 201 VAL A N 1
ATOM 1451 C CA . VAL A 1 201 ? -0.606 26.298 16.594 1.00 43.50 201 VAL A CA 1
ATOM 1452 C C . VAL A 1 201 ? -1.223 27.582 17.072 1.00 43.50 201 VAL A C 1
ATOM 1454 O O . VAL A 1 201 ? -2.167 28.072 16.450 1.00 43.50 201 VAL A O 1
ATOM 1457 N N . GLU A 1 202 ? -0.790 27.991 18.261 1.00 39.12 202 GLU A N 1
ATOM 1458 C CA . GLU A 1 202 ? -1.212 29.177 18.959 1.00 39.12 202 GLU A CA 1
ATOM 1459 C C . GLU A 1 202 ? -1.312 30.246 17.882 1.00 39.12 202 GLU A C 1
ATOM 1461 O O . GLU A 1 202 ? -0.308 30.680 17.304 1.00 39.12 202 GLU A O 1
ATOM 1466 N N . ARG A 1 203 ? -2.554 30.557 17.489 1.00 38.62 203 ARG A N 1
ATOM 1467 C CA . ARG A 1 203 ? -2.859 31.640 16.567 1.00 38.62 203 ARG A CA 1
ATOM 1468 C C . ARG A 1 203 ? -2.568 32.894 17.368 1.00 38.62 203 ARG A C 1
ATOM 1470 O O . ARG A 1 203 ? -3.485 33.576 17.817 1.00 38.62 203 ARG A O 1
ATOM 1477 N N . GLN A 1 204 ? -1.285 33.175 17.576 1.00 34.94 204 GLN A N 1
ATOM 1478 C CA . GLN A 1 204 ? -0.823 34.472 18.000 1.00 34.94 204 GLN A CA 1
ATOM 1479 C C . GLN A 1 204 ? -1.263 35.420 16.895 1.00 34.94 204 GLN A C 1
ATOM 1481 O O . GLN A 1 204 ? -0.772 35.418 15.764 1.00 34.94 204 GLN A O 1
ATOM 1486 N N . GLN A 1 205 ? -2.325 36.138 17.229 1.00 41.09 205 GLN A N 1
ATOM 1487 C CA . GLN A 1 205 ? -2.886 37.223 16.468 1.00 41.09 205 GLN A CA 1
ATOM 1488 C C . GLN A 1 205 ? -1.806 38.297 16.332 1.00 41.09 205 GLN A C 1
ATOM 1490 O O . GLN A 1 205 ? -1.660 39.153 17.194 1.00 41.09 205 GLN A O 1
ATOM 1495 N N . GLU A 1 206 ? -1.071 38.279 15.224 1.00 35.84 206 GLU A N 1
ATOM 1496 C CA . GLU A 1 206 ? -0.446 39.481 14.682 1.00 35.84 206 GLU A CA 1
ATOM 1497 C C . GLU A 1 206 ? -0.794 39.615 13.191 1.00 35.84 206 GLU A C 1
ATOM 1499 O O . GLU A 1 206 ? -0.558 38.691 12.403 1.00 35.84 206 GLU A O 1
ATOM 1504 N N . PRO A 1 207 ? -1.344 40.760 12.743 1.00 45.47 207 PRO A N 1
ATOM 1505 C CA . PRO A 1 207 ? -1.719 40.954 11.355 1.00 45.47 207 PRO A CA 1
ATOM 1506 C C . PRO A 1 207 ? -0.473 41.308 10.534 1.00 45.47 207 PRO A C 1
ATOM 1508 O O . PRO A 1 207 ? -0.195 42.475 10.267 1.00 45.47 207 PRO A O 1
ATOM 1511 N N . ARG A 1 208 ? 0.281 40.306 10.068 1.00 43.94 208 ARG A N 1
ATOM 1512 C CA . ARG A 1 208 ? 1.289 40.502 9.009 1.00 43.94 208 ARG A CA 1
ATOM 1513 C C . ARG A 1 208 ? 0.788 39.968 7.677 1.00 43.94 208 ARG A C 1
ATOM 1515 O O . ARG A 1 208 ? 1.064 38.851 7.249 1.00 43.94 208 ARG A O 1
ATOM 1522 N N . ARG A 1 209 ? 0.089 40.866 6.985 1.00 45.59 209 ARG A N 1
ATOM 1523 C CA . ARG A 1 209 ? -0.021 40.918 5.523 1.00 45.59 209 ARG A CA 1
ATOM 1524 C C . ARG A 1 209 ? 1.372 40.628 4.921 1.00 45.59 209 ARG A C 1
ATOM 1526 O O . ARG A 1 209 ? 2.331 41.300 5.283 1.00 45.59 209 ARG A O 1
ATOM 1533 N N . SER A 1 210 ? 1.458 39.673 3.988 1.00 48.50 210 SER A N 1
ATOM 1534 C CA . SER A 1 210 ? 2.650 39.316 3.182 1.00 48.50 210 SER A CA 1
ATOM 1535 C C . SER A 1 210 ? 3.633 38.268 3.753 1.00 48.50 210 SER A C 1
ATOM 1537 O O . SER A 1 210 ? 4.795 38.579 4.008 1.00 48.50 210 SER A O 1
ATOM 1539 N N . ARG A 1 211 ? 3.222 36.988 3.823 1.00 46.50 211 ARG A N 1
ATOM 1540 C CA . ARG A 1 211 ? 4.147 35.824 3.883 1.00 46.50 211 ARG A CA 1
ATOM 1541 C C . ARG A 1 211 ? 3.775 34.658 2.939 1.00 46.50 211 ARG A C 1
ATOM 1543 O O . ARG A 1 211 ? 4.237 33.547 3.113 1.00 46.50 211 ARG A O 1
ATOM 1550 N N . TRP A 1 212 ? 2.957 34.889 1.909 1.00 42.19 212 TRP A N 1
ATOM 1551 C CA . TRP A 1 212 ? 2.733 33.902 0.827 1.00 42.19 212 TRP A CA 1
ATOM 1552 C C . TRP A 1 212 ? 3.500 34.226 -0.461 1.00 42.19 212 TRP A C 1
ATOM 1554 O O . TRP A 1 212 ? 3.605 33.392 -1.352 1.00 42.19 212 TRP A O 1
ATOM 1564 N N . ARG A 1 213 ? 4.104 35.420 -0.550 1.00 46.03 213 ARG A N 1
ATOM 1565 C CA . ARG A 1 213 ? 4.907 35.836 -1.711 1.00 46.03 213 ARG A CA 1
ATOM 1566 C C . ARG A 1 213 ? 6.405 35.529 -1.578 1.00 46.03 213 ARG A C 1
ATOM 1568 O O . ARG A 1 213 ? 7.115 35.701 -2.558 1.00 46.03 213 ARG A O 1
ATOM 1575 N N . SER A 1 214 ? 6.881 35.084 -0.408 1.00 53.47 214 SER A N 1
ATOM 1576 C CA . SER A 1 214 ? 8.279 34.659 -0.222 1.00 53.47 214 SER A CA 1
ATOM 1577 C C . SER A 1 214 ? 8.461 33.164 -0.461 1.00 53.47 214 SER A C 1
ATOM 1579 O O . SER A 1 214 ? 9.364 32.808 -1.188 1.00 53.47 214 SER A O 1
ATOM 1581 N N . SER A 1 215 ? 7.560 32.286 -0.003 1.00 51.75 215 SER A N 1
ATOM 1582 C CA . SER A 1 215 ? 7.734 30.835 -0.219 1.00 51.75 215 SER A CA 1
ATOM 1583 C C . SER A 1 215 ? 7.561 30.407 -1.682 1.00 51.75 215 SER A C 1
ATOM 1585 O O . SER A 1 215 ? 8.274 29.531 -2.154 1.00 51.75 215 SER A O 1
ATOM 1587 N N . ILE A 1 216 ? 6.671 31.069 -2.430 1.00 53.28 216 ILE A N 1
ATOM 1588 C CA . ILE A 1 216 ? 6.591 30.905 -3.893 1.00 53.28 216 ILE A CA 1
ATOM 1589 C C . ILE A 1 216 ? 7.785 31.592 -4.573 1.00 53.28 216 ILE A C 1
ATOM 1591 O O . ILE A 1 216 ? 8.282 31.108 -5.583 1.00 53.28 216 ILE A O 1
ATOM 1595 N N . GLY A 1 217 ? 8.262 32.708 -4.015 1.00 57.59 217 GLY A N 1
ATOM 1596 C CA . GLY A 1 217 ? 9.405 33.452 -4.541 1.00 57.59 217 GLY A CA 1
ATOM 1597 C C . GLY A 1 217 ? 10.717 32.680 -4.430 1.00 57.59 217 GLY A C 1
ATOM 1598 O O . GLY A 1 217 ? 11.459 32.649 -5.399 1.00 57.59 217 GLY A O 1
ATOM 1599 N N . ASP A 1 218 ? 10.963 32.021 -3.301 1.00 57.22 218 ASP A N 1
ATOM 1600 C CA . ASP A 1 218 ? 12.199 31.290 -3.020 1.00 57.22 218 ASP A CA 1
ATOM 1601 C C . ASP A 1 218 ? 12.273 29.996 -3.849 1.00 57.22 218 ASP A C 1
ATOM 1603 O O . ASP A 1 218 ? 13.301 29.727 -4.463 1.00 57.22 218 ASP A O 1
ATOM 1607 N N . PHE A 1 219 ? 11.153 29.272 -3.996 1.00 61.31 219 PHE A N 1
ATOM 1608 C CA . PHE A 1 219 ? 11.056 28.108 -4.889 1.00 61.31 219 PHE A CA 1
ATOM 1609 C C . PHE A 1 219 ? 11.197 28.493 -6.372 1.00 61.31 219 PHE A C 1
ATOM 1611 O O . PHE A 1 219 ? 11.937 27.858 -7.122 1.00 61.31 219 PHE A O 1
ATOM 1618 N N . LEU A 1 220 ? 10.527 29.565 -6.819 1.00 62.84 220 LEU A N 1
ATOM 1619 C CA . LEU A 1 220 ? 10.661 30.033 -8.203 1.00 62.84 220 LEU A CA 1
ATOM 1620 C C . LEU A 1 220 ? 12.048 30.625 -8.477 1.00 62.84 220 LEU A C 1
ATOM 1622 O O . LEU A 1 220 ? 12.559 30.462 -9.580 1.00 62.84 220 LEU A O 1
ATOM 1626 N N . PHE A 1 221 ? 12.675 31.282 -7.501 1.00 69.81 221 PHE A N 1
ATOM 1627 C CA . PHE A 1 221 ? 14.041 31.786 -7.619 1.00 69.81 221 PHE A CA 1
ATOM 1628 C C . PHE A 1 221 ? 15.040 30.636 -7.751 1.00 69.81 221 PHE A C 1
ATOM 1630 O O . PHE A 1 221 ? 15.906 30.699 -8.617 1.00 69.81 221 PHE A O 1
ATOM 1637 N N . GLU A 1 222 ? 14.880 29.558 -6.982 1.00 62.09 222 GLU A N 1
ATOM 1638 C CA . GLU A 1 222 ? 15.710 28.355 -7.093 1.00 62.09 222 GLU A CA 1
ATOM 1639 C C . GLU A 1 222 ? 15.583 27.701 -8.479 1.00 62.09 222 GLU A C 1
ATOM 1641 O O . GLU A 1 222 ? 16.588 27.480 -9.159 1.00 62.09 222 GLU A O 1
ATOM 1646 N N . VAL A 1 223 ? 14.353 27.503 -8.966 1.00 76.69 223 VAL A N 1
ATOM 1647 C CA . VAL A 1 223 ? 14.093 26.947 -10.306 1.00 76.69 223 VAL A CA 1
ATOM 1648 C C . VAL A 1 223 ? 14.647 27.852 -11.410 1.00 76.69 223 VAL A C 1
ATOM 1650 O O . VAL A 1 223 ? 15.253 27.369 -12.370 1.00 76.69 223 VAL A O 1
ATOM 1653 N N . ILE A 1 224 ? 14.491 29.172 -11.281 1.00 77.12 224 ILE A N 1
ATOM 1654 C CA . ILE A 1 224 ? 15.013 30.146 -12.248 1.00 77.12 224 ILE A CA 1
ATOM 1655 C C . ILE A 1 224 ? 16.544 30.167 -12.229 1.00 77.12 224 ILE A C 1
ATOM 1657 O O . ILE A 1 224 ? 17.150 30.196 -13.296 1.00 77.12 224 ILE A O 1
ATOM 1661 N N . VAL A 1 225 ? 17.188 30.104 -11.063 1.00 82.00 225 VAL A N 1
ATOM 1662 C CA . VAL A 1 225 ? 18.653 30.070 -10.945 1.00 82.00 225 VAL A CA 1
ATOM 1663 C C . VAL A 1 225 ? 19.221 28.793 -11.561 1.00 82.00 225 VAL A C 1
ATOM 1665 O O . VAL A 1 225 ? 20.178 28.879 -12.330 1.00 82.00 225 VAL A O 1
ATOM 1668 N N . VAL A 1 226 ? 18.613 27.630 -11.308 1.00 76.88 226 VAL A N 1
ATOM 1669 C CA . VAL A 1 226 ? 19.030 26.353 -11.916 1.00 76.88 226 VAL A CA 1
ATOM 1670 C C . VAL A 1 226 ? 18.818 26.366 -13.430 1.00 76.88 226 VAL A C 1
ATOM 1672 O O . VAL A 1 226 ? 19.710 25.969 -14.178 1.00 76.88 226 VAL A O 1
ATOM 1675 N N . THR A 1 227 ? 17.684 26.887 -13.902 1.00 79.19 227 THR A N 1
ATOM 1676 C CA . THR A 1 227 ? 17.388 26.992 -15.340 1.00 79.19 227 THR A CA 1
ATOM 1677 C C . THR A 1 227 ? 18.351 27.950 -16.036 1.00 79.19 227 THR A C 1
ATOM 1679 O O . THR A 1 227 ? 18.905 27.616 -17.082 1.00 79.19 227 THR A O 1
ATOM 1682 N N . ILE A 1 228 ? 18.608 29.121 -15.445 1.00 82.00 228 ILE A N 1
ATOM 1683 C CA . ILE A 1 228 ? 19.588 30.077 -15.964 1.00 82.00 228 ILE A CA 1
ATOM 1684 C C . ILE A 1 228 ? 20.968 29.436 -15.973 1.00 82.00 228 ILE A C 1
ATOM 1686 O O . ILE A 1 228 ? 21.634 29.538 -16.990 1.00 82.00 228 ILE A O 1
ATOM 1690 N N . LEU A 1 229 ? 21.387 28.737 -14.915 1.00 79.19 229 LEU A N 1
ATOM 1691 C CA . LEU A 1 229 ? 22.687 28.070 -14.858 1.00 79.19 229 LEU A CA 1
ATOM 1692 C C . LEU A 1 229 ? 22.820 26.966 -15.919 1.00 79.19 229 LEU A C 1
ATOM 1694 O O . LEU A 1 229 ? 23.851 26.899 -16.581 1.00 79.19 229 LEU A O 1
ATOM 1698 N N . ALA A 1 230 ? 21.786 26.153 -16.139 1.00 74.12 230 ALA A N 1
ATOM 1699 C CA . ALA A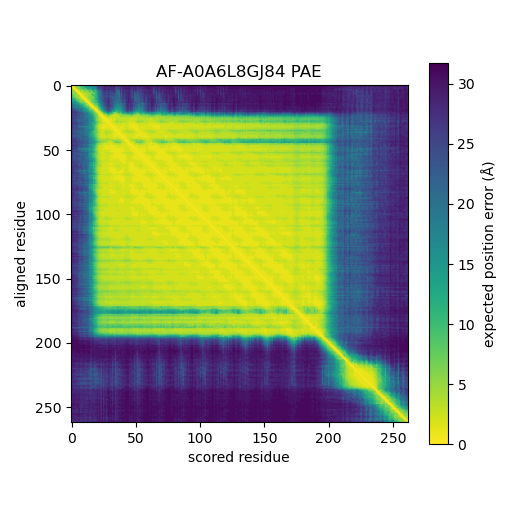 1 230 ? 21.764 25.126 -17.181 1.00 74.12 230 ALA A CA 1
ATOM 1700 C C . ALA A 1 230 ? 21.834 25.737 -18.590 1.00 74.12 230 ALA A C 1
ATOM 1702 O O . ALA A 1 230 ? 22.628 25.299 -19.424 1.00 74.12 230 ALA A O 1
ATOM 1703 N N . VAL A 1 231 ? 21.069 26.806 -18.836 1.00 84.62 231 VAL A N 1
ATOM 1704 C CA . VAL A 1 231 ? 21.132 27.579 -20.084 1.00 84.62 231 VAL A CA 1
ATOM 1705 C C . VAL A 1 231 ? 22.497 28.245 -20.239 1.00 84.62 231 VAL A C 1
ATOM 1707 O O . VAL A 1 2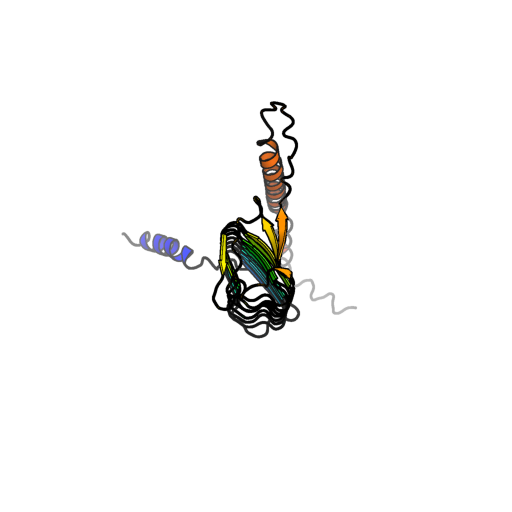31 ? 23.030 28.267 -21.342 1.00 84.62 231 VAL A O 1
ATOM 1710 N N . LEU A 1 232 ? 23.105 28.737 -19.159 1.00 77.12 232 LEU A N 1
ATOM 1711 C CA . LEU A 1 232 ? 24.429 29.355 -19.172 1.00 77.12 232 LEU A CA 1
ATOM 1712 C C . LEU A 1 232 ? 25.504 28.310 -19.452 1.00 77.12 232 LEU A C 1
ATOM 1714 O O . LEU A 1 232 ? 26.375 28.582 -20.256 1.00 77.12 232 LEU A O 1
ATOM 1718 N N . ILE A 1 233 ? 25.422 27.101 -18.894 1.00 75.75 233 ILE A N 1
ATOM 1719 C CA . ILE A 1 233 ? 26.326 25.983 -19.212 1.00 75.75 233 ILE A CA 1
ATOM 1720 C C . ILE A 1 233 ? 26.180 25.578 -20.686 1.00 75.75 233 ILE A C 1
ATOM 1722 O O . ILE A 1 233 ? 27.184 25.489 -21.397 1.00 75.75 233 ILE A O 1
ATOM 1726 N N . ALA A 1 234 ? 24.949 25.420 -21.177 1.00 73.88 234 ALA A N 1
ATOM 1727 C CA . ALA A 1 234 ? 24.675 25.130 -22.585 1.00 73.88 234 ALA A CA 1
ATOM 1728 C C . ALA A 1 234 ? 25.171 26.258 -23.517 1.00 73.88 234 ALA A C 1
ATOM 1730 O O . ALA A 1 234 ? 25.733 25.993 -24.580 1.00 73.88 234 ALA A O 1
ATOM 1731 N N . ALA A 1 235 ? 25.038 27.516 -23.089 1.00 73.12 235 ALA A N 1
ATOM 1732 C CA . ALA A 1 235 ? 25.471 28.709 -23.813 1.00 73.12 235 ALA A CA 1
ATOM 1733 C C . ALA A 1 235 ? 26.956 29.070 -23.615 1.00 73.12 235 ALA A C 1
ATOM 1735 O O . ALA A 1 235 ? 27.481 29.860 -24.399 1.00 73.12 235 ALA A O 1
ATOM 1736 N N . LEU A 1 236 ? 27.663 28.489 -22.635 1.00 67.31 236 LEU A N 1
ATOM 1737 C CA . LEU A 1 236 ? 29.119 28.611 -22.438 1.00 67.31 236 LEU A CA 1
ATOM 1738 C C . LEU A 1 236 ? 29.895 27.435 -23.068 1.00 67.31 236 LEU A C 1
ATOM 1740 O O . LEU A 1 236 ? 31.091 27.559 -23.342 1.00 67.31 236 LEU A O 1
ATOM 1744 N N . MET A 1 237 ? 29.209 26.338 -23.416 1.00 60.16 237 MET A N 1
ATOM 1745 C CA . MET A 1 237 ? 29.709 25.274 -24.298 1.00 60.16 237 MET A CA 1
ATOM 1746 C C . MET A 1 237 ? 29.589 25.472 -25.846 1.00 60.16 237 MET A C 1
ATOM 1748 O O . MET A 1 237 ? 29.674 24.466 -26.550 1.00 60.16 237 MET A O 1
ATOM 1752 N N . PRO A 1 238 ? 29.523 26.672 -26.482 1.00 61.56 238 PRO A N 1
ATOM 1753 C CA . PRO A 1 238 ? 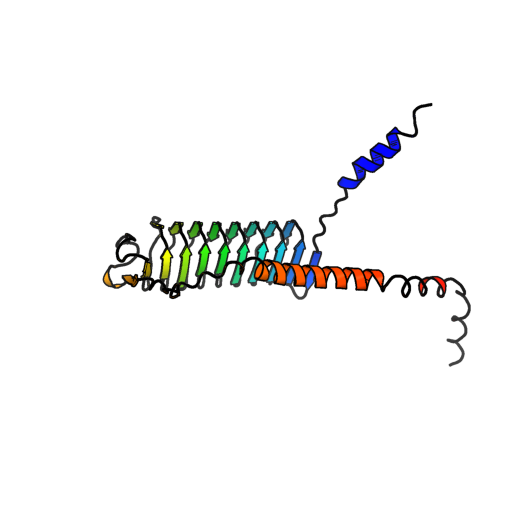29.440 26.750 -27.945 1.00 61.56 238 PRO A CA 1
ATOM 1754 C C . PRO A 1 238 ? 30.732 26.509 -28.735 1.00 61.56 238 PRO A C 1
ATOM 1756 O O . PRO A 1 238 ? 30.656 26.484 -29.958 1.00 61.56 238 PRO A O 1
ATOM 1759 N N . THR A 1 239 ? 31.937 26.374 -28.157 1.00 55.19 239 THR A N 1
ATOM 1760 C CA . THR A 1 239 ? 33.155 26.367 -29.019 1.00 55.19 239 THR A CA 1
ATOM 1761 C C . THR A 1 239 ? 34.322 25.461 -28.633 1.00 55.19 239 THR A C 1
ATOM 1763 O O . THR A 1 239 ? 35.367 25.535 -29.287 1.00 55.19 239 THR A O 1
ATOM 1766 N N . ARG A 1 240 ? 34.183 24.542 -27.667 1.00 50.41 240 ARG A N 1
ATOM 1767 C CA . ARG A 1 240 ? 35.259 23.557 -27.407 1.00 50.41 240 ARG A CA 1
ATOM 1768 C C . ARG A 1 240 ? 35.080 22.199 -28.081 1.00 50.41 240 ARG A C 1
ATOM 1770 O O 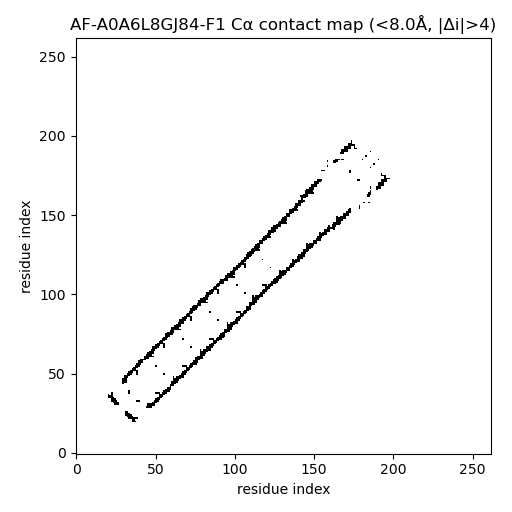. ARG A 1 240 ? 36.087 21.547 -28.329 1.00 50.41 240 ARG A O 1
ATOM 1777 N N . LEU A 1 241 ? 33.872 21.832 -28.512 1.00 52.78 241 LEU A N 1
ATOM 1778 C CA . LEU A 1 241 ? 33.666 20.593 -29.281 1.00 52.78 241 LEU A CA 1
ATOM 1779 C C . LEU A 1 241 ? 33.650 20.807 -30.806 1.00 52.78 241 LEU A C 1
ATOM 1781 O O . LEU A 1 241 ? 34.076 19.930 -31.550 1.00 52.78 241 LEU A O 1
ATOM 1785 N N . ALA A 1 242 ? 33.333 22.013 -31.293 1.00 50.88 242 ALA A N 1
ATOM 1786 C CA . ALA A 1 242 ? 33.376 22.322 -32.730 1.00 50.88 242 ALA A CA 1
ATOM 1787 C C . ALA A 1 242 ? 34.803 22.498 -33.307 1.00 50.88 242 ALA A C 1
ATOM 1789 O O . ALA A 1 242 ? 34.985 22.497 -34.525 1.00 50.88 242 ALA A O 1
ATOM 1790 N N . LYS A 1 243 ? 35.839 22.635 -32.461 1.00 49.28 243 LYS A N 1
ATOM 1791 C CA . LYS A 1 243 ? 37.246 22.732 -32.908 1.00 49.28 243 LYS A CA 1
ATOM 1792 C C . LYS A 1 243 ? 37.976 21.387 -32.966 1.00 49.28 243 LYS A C 1
ATOM 1794 O O . LYS A 1 243 ? 38.909 21.262 -33.755 1.00 49.28 243 LYS A O 1
ATOM 1799 N N . MET A 1 244 ? 37.536 20.371 -32.221 1.00 50.03 244 MET A N 1
ATOM 1800 C CA . MET A 1 244 ? 38.192 19.054 -32.232 1.00 50.03 244 MET A CA 1
ATOM 1801 C C . MET A 1 244 ? 37.823 18.205 -33.455 1.00 50.03 244 MET A C 1
ATOM 1803 O O . MET A 1 244 ? 38.610 17.359 -33.865 1.00 50.03 244 MET A O 1
ATOM 1807 N N . GLN A 1 245 ? 36.703 18.487 -34.128 1.00 48.78 245 GLN A N 1
ATOM 1808 C CA . GLN A 1 245 ? 36.320 17.755 -35.342 1.00 48.78 245 GLN A CA 1
ATOM 1809 C C . GLN A 1 245 ? 37.016 18.253 -36.625 1.00 48.78 245 GLN A C 1
ATOM 1811 O O . GLN A 1 245 ? 37.062 17.533 -37.619 1.00 48.78 245 GLN A O 1
ATOM 1816 N N . ARG A 1 246 ? 37.616 19.457 -36.620 1.00 48.75 246 ARG A N 1
ATOM 1817 C CA . ARG A 1 246 ? 38.350 19.996 -37.787 1.00 48.75 246 ARG A CA 1
ATOM 1818 C C . ARG A 1 246 ? 39.857 19.722 -37.784 1.00 48.75 246 ARG A C 1
ATOM 1820 O O . ARG A 1 246 ? 40.485 19.904 -38.821 1.00 48.75 246 ARG A O 1
ATOM 1827 N N . GLN A 1 247 ? 40.441 19.251 -36.680 1.00 52.66 247 GLN A N 1
ATOM 1828 C CA . GLN A 1 247 ? 41.860 18.855 -36.657 1.00 52.66 247 GLN A CA 1
ATOM 1829 C C . GLN A 1 247 ? 42.095 17.381 -37.010 1.00 52.66 247 GLN A C 1
ATOM 1831 O O . GLN A 1 247 ? 43.169 17.052 -37.503 1.00 52.66 247 GLN A O 1
ATOM 1836 N N . VAL A 1 248 ? 41.094 16.510 -36.856 1.00 52.00 248 VAL A N 1
ATOM 1837 C CA . VAL A 1 248 ? 41.248 15.070 -37.138 1.00 52.00 248 VAL A CA 1
ATOM 1838 C C . VAL A 1 248 ? 41.102 14.738 -38.633 1.00 52.00 248 VAL A C 1
ATOM 1840 O O . VAL A 1 248 ? 41.669 13.757 -39.100 1.00 52.00 248 VAL A O 1
ATOM 1843 N N . LEU A 1 249 ? 40.443 15.590 -39.430 1.00 55.69 249 LEU A N 1
ATOM 1844 C CA . LEU A 1 249 ? 40.246 15.352 -40.871 1.00 55.69 249 LEU A CA 1
ATOM 1845 C C . LEU A 1 249 ? 41.206 16.123 -41.794 1.00 55.69 249 LEU A C 1
ATOM 1847 O O . LEU A 1 249 ? 41.168 15.926 -43.005 1.00 55.69 249 LEU A O 1
ATOM 1851 N N . ALA A 1 250 ? 42.094 16.971 -41.260 1.00 56.69 250 ALA A N 1
ATOM 1852 C CA . ALA A 1 250 ? 42.995 17.776 -42.093 1.00 56.69 250 ALA A CA 1
ATOM 1853 C C . ALA A 1 250 ? 44.355 17.118 -42.398 1.00 56.69 250 ALA A C 1
ATOM 1855 O O . ALA A 1 250 ? 45.052 17.600 -43.290 1.00 56.69 250 ALA A O 1
ATOM 1856 N N . ARG A 1 251 ? 44.757 16.033 -41.712 1.00 61.00 251 ARG A N 1
ATOM 1857 C CA . ARG A 1 251 ? 45.979 15.260 -42.039 1.00 61.00 251 ARG A CA 1
ATOM 1858 C C . ARG A 1 251 ? 45.860 13.776 -41.645 1.00 61.00 251 ARG A C 1
ATOM 1860 O O . ARG A 1 251 ? 46.407 13.383 -40.619 1.00 61.00 251 ARG A O 1
ATOM 1867 N N . PRO A 1 252 ? 45.216 12.927 -42.463 1.00 51.94 252 PRO A N 1
ATOM 1868 C CA . PRO A 1 252 ? 45.025 11.514 -42.129 1.00 51.94 252 PRO A CA 1
ATOM 1869 C C . PRO A 1 252 ? 46.293 10.640 -42.245 1.00 51.94 252 PRO A C 1
ATOM 1871 O O . PRO A 1 252 ? 46.272 9.498 -41.805 1.00 51.94 252 PRO A O 1
ATOM 1874 N N . ILE A 1 253 ? 47.409 11.136 -42.804 1.00 56.56 253 ILE A N 1
ATOM 1875 C CA . ILE A 1 253 ? 48.528 10.267 -43.240 1.00 56.56 253 ILE A CA 1
ATOM 1876 C C . ILE A 1 253 ? 49.826 10.452 -42.425 1.00 56.56 253 ILE A C 1
ATOM 1878 O O . ILE A 1 253 ? 50.767 9.685 -42.595 1.00 56.56 253 ILE A O 1
ATOM 1882 N N . HIS A 1 254 ? 49.922 11.425 -41.509 1.00 56.09 254 HIS A N 1
ATOM 1883 C CA . HIS A 1 254 ? 51.216 11.725 -40.861 1.00 56.09 254 HIS A CA 1
ATOM 1884 C C . HIS A 1 254 ? 51.488 11.002 -39.529 1.00 56.09 254 HIS A C 1
ATOM 1886 O O . HIS A 1 254 ? 52.623 11.014 -39.069 1.00 56.09 254 HIS A O 1
ATOM 1892 N N . ASN A 1 255 ? 50.505 10.307 -38.944 1.00 48.56 255 ASN A N 1
ATOM 1893 C CA . ASN A 1 255 ? 50.710 9.541 -37.702 1.00 48.56 255 ASN A CA 1
ATOM 1894 C C . ASN A 1 255 ? 50.929 8.034 -37.922 1.00 48.56 255 ASN A C 1
ATOM 1896 O O . ASN A 1 255 ? 51.152 7.311 -36.958 1.00 48.56 255 ASN A O 1
ATOM 1900 N N . LEU A 1 256 ? 50.928 7.553 -39.170 1.00 56.41 256 LEU A N 1
ATOM 1901 C CA . LEU A 1 256 ? 51.240 6.149 -39.474 1.00 56.41 256 LEU A CA 1
ATOM 1902 C C . LEU A 1 256 ? 52.749 5.838 -39.465 1.00 56.41 256 LEU A C 1
ATOM 1904 O O . LEU A 1 256 ? 53.119 4.671 -39.486 1.00 56.41 256 LEU A O 1
ATOM 1908 N N . TRP A 1 257 ? 53.625 6.849 -39.411 1.00 57.06 257 TRP A N 1
ATOM 1909 C CA . TRP A 1 257 ? 55.081 6.659 -39.530 1.00 57.06 257 TRP A CA 1
ATOM 1910 C C . TRP A 1 257 ? 55.863 6.685 -38.210 1.00 57.06 257 TRP A C 1
ATOM 1912 O O . TRP A 1 257 ? 57.038 6.333 -38.202 1.00 57.06 257 TRP A O 1
ATOM 1922 N N . LEU A 1 258 ? 55.240 7.048 -37.086 1.00 58.12 258 LEU A N 1
ATOM 1923 C CA . LEU A 1 258 ? 55.933 7.114 -35.789 1.00 58.12 258 LEU A CA 1
ATOM 1924 C C . LEU A 1 258 ? 55.835 5.820 -34.961 1.00 58.12 258 LEU A C 1
ATOM 1926 O O . LEU A 1 258 ? 56.464 5.733 -33.916 1.00 58.12 258 LEU A O 1
ATOM 1930 N N . GLY A 1 259 ? 55.105 4.805 -35.439 1.00 58.88 259 GLY A N 1
ATOM 1931 C CA . GLY A 1 259 ? 55.006 3.488 -34.791 1.00 58.88 259 GLY A CA 1
ATOM 1932 C C . GLY A 1 259 ? 56.021 2.438 -35.264 1.00 58.88 259 GLY A C 1
ATOM 1933 O O . GLY A 1 259 ? 55.923 1.296 -34.839 1.00 58.88 259 GLY A O 1
ATOM 1934 N N . PHE A 1 260 ? 56.957 2.782 -36.160 1.00 55.53 260 PHE A N 1
ATOM 1935 C CA . PHE A 1 260 ? 57.923 1.832 -36.749 1.00 55.53 260 PHE A CA 1
ATOM 1936 C C . PHE A 1 260 ? 59.392 2.100 -36.361 1.00 55.53 260 PHE A C 1
ATOM 1938 O O . PHE A 1 260 ? 60.292 1.478 -36.923 1.00 55.53 260 PHE A O 1
ATOM 1945 N N . LEU A 1 261 ? 59.654 3.023 -35.424 1.00 51.09 261 LEU A N 1
ATOM 1946 C CA . LEU A 1 261 ? 61.017 3.385 -34.999 1.00 51.09 261 LEU A CA 1
ATOM 1947 C C . LEU A 1 261 ? 61.193 3.580 -33.482 1.00 51.09 261 LEU A C 1
ATOM 1949 O O . LEU A 1 261 ? 62.115 4.270 -33.048 1.00 51.09 261 LEU A O 1
ATOM 1953 N N . SER A 1 262 ? 60.346 2.934 -32.683 1.00 46.00 262 SER A N 1
ATOM 1954 C CA . SER A 1 262 ? 60.583 2.705 -31.253 1.00 46.00 262 SER A CA 1
ATOM 1955 C C . SER A 1 262 ? 60.349 1.244 -30.921 1.00 46.00 262 SER A C 1
ATOM 1957 O O . SER A 1 262 ? 59.248 0.775 -31.292 1.00 46.00 262 SER A O 1
#

pLDDT: mean 81.7, std 21.46, range [34.94, 98.88]

Solvent-accessible surface area (backbone atoms only — not comparable to full-atom values): 13577 Å² total; per-residue (Å²): 145,88,75,72,69,67,60,59,53,54,55,64,67,49,53,72,79,64,66,67,76,75,47,50,75,50,73,58,100,48,26,41,39,34,36,24,62,66,31,76,44,72,65,73,74,30,33,33,40,39,35,36,22,49,32,30,38,36,54,32,46,29,63,27,33,40,40,39,40,20,47,35,35,38,31,57,22,35,31,48,24,37,40,40,38,39,23,46,34,31,38,37,64,20,45,28,50,25,36,39,40,38,39,26,47,35,32,36,37,32,33,27,44,23,38,40,38,38,38,16,47,35,32,37,37,64,24,43,30,49,27,37,37,39,41,37,31,42,38,31,40,38,29,23,38,28,56,25,38,34,40,38,35,50,76,40,72,47,75,38,92,53,26,28,44,69,40,43,40,37,37,40,29,83,55,86,76,76,73,84,75,57,64,76,32,44,48,76,93,38,55,46,80,40,66,52,78,71,76,72,69,72,77,73,88,66,96,68,85,84,74,72,69,52,65,56,43,53,54,50,48,51,53,48,51,51,51,50,50,52,50,46,52,62,67,69,56,75,64,74,68,73,57,61,66,62,63,66,74,73,63,85,72,74,76,77,68,73,75,80,81,118

Secondary structure (DSSP, 8-state):
---SHHHHHHHHHHGGGG-----EEEEETTEEEEEEEEEEE--S--SSEEEEEEEEEE-S-BSS-EEEEEEEEEE-S-BSS-EEEEEEEEEE-SPBSS-EEEEEEEEEE--BSS-EEEEEEEEEE-S-BSS-EEEEEEEEEE--EESS-EEEEEEEEEE-TT-EESS-EEEEESSTT-S---TTTS-GGGEEEEE---------------SSTTHHHHHHHHHHHHHHHHHHHHHH-SSSSTTHHHHSSS-TTSSSSTTS--

Mean predicted aligned error: 14.98 Å